Protein AF-M1W5H5-F1 (afdb_monomer)

Mean predicted aligned error: 19.22 Å

Sequence (293 aa):
MDSATTPAACPSSPQRKSSMSASATENPRQPSASHESTPAQSKEDETKIEDKENRDRFEYEIRTFVEETRRSVSLYPEVEGQSFHLYKLARAVVTQKVANEQVDWRRVAEDLGYELKQNQGVANGLKKCFEKNLAVFFEASRILQAKLYERECSPAQSEEDGNESEADDEDHFYQDLEDFQDRSGLPVKRESEDQEVVDELKECFKENLAALFEEVLDDLEKEEAAQEHEEDEFQSNLHSLERQLYPSSPPVGPSGHKRPLDDDDDDDPVYLPEKSTKRRRLDRTAEIPSPPE

Solvent-accessible surface area (backbone atoms only — not comparable to full-atom values): 19737 Å² total; per-residue (Å²): 138,88,85,79,91,86,88,83,85,86,83,90,85,83,92,83,81,90,83,91,82,88,82,89,79,90,83,88,80,84,82,90,76,84,82,79,83,71,92,71,73,74,66,69,64,53,64,56,54,52,56,49,54,53,44,57,49,52,54,50,52,54,48,53,50,26,64,74,71,71,49,93,66,68,61,63,47,71,49,97,90,43,70,47,55,44,62,60,55,53,49,46,52,58,74,65,77,52,59,86,90,69,57,60,41,61,58,41,35,46,77,74,69,48,65,64,91,80,42,79,61,47,34,60,43,50,51,53,50,39,58,73,57,40,47,63,54,54,51,50,52,49,53,52,51,52,55,50,49,55,61,68,69,50,67,72,78,69,87,76,75,85,77,87,73,79,80,83,92,77,99,71,72,72,76,72,62,66,69,61,66,75,73,65,82,64,82,84,70,74,64,62,65,63,48,50,55,51,50,53,51,46,50,56,48,48,67,52,51,50,56,58,51,52,51,60,47,51,56,47,54,53,50,53,58,54,53,58,56,51,54,56,53,53,54,54,50,52,62,55,58,69,65,64,79,60,90,76,73,86,87,78,79,91,82,88,79,88,88,80,93,81,91,83,90,81,93,73,83,85,78,78,86,80,78,86,74,77,78,74,77,75,76,89,76,76,78,77,82,78,82,86,134

Foldseek 3Di:
DDDDDDDDDDDDDDDDDDDDDDDDDDDDDDDDDDDPPDPPPPPVVPVVVVLVVLLVLVVVLLVVVCVVVVHDADQWDDDPNDTDGVVLLVLLQVLVVDDLVPGPLVSSCVSRVDDCVVPVCRSVRSNVSCVRHPPVVVVVLVVLVVVVVVVVPPPPPPPPDDDPPDDDDDPDDPPVVVVVVVPPPDPPPDPPVVVVVVVVVSVVSVVRVVCSVVVSVVVVVVVVVVVVVVVVVVVVVVVVVVVPPDPDDDDDDDDDDDDDDDDDDDDDDDDDDDDDDPPPPDPPPPDDDDDDD

pLDDT: mean 70.16, std 17.95, range [37.0, 98.0]

Organism: Claviceps purpurea (strain 20.1) (NCBI:txid1111077)

Structure (mmCIF, N/CA/C/O backbone):
data_AF-M1W5H5-F1
#
_entry.id   AF-M1W5H5-F1
#
loop_
_atom_site.group_PDB
_atom_site.id
_atom_site.type_symbol
_atom_site.label_atom_id
_atom_site.label_alt_id
_atom_site.label_comp_id
_atom_site.label_asym_id
_atom_site.label_entity_id
_atom_site.label_seq_id
_atom_site.pdbx_PDB_ins_code
_atom_site.Cartn_x
_atom_site.Cartn_y
_atom_site.Cartn_z
_atom_site.occupancy
_atom_site.B_iso_or_equiv
_atom_site.auth_seq_id
_atom_site.auth_comp_id
_atom_site.auth_asym_id
_atom_site.auth_atom_id
_atom_site.pdbx_PDB_model_num
ATOM 1 N N . MET A 1 1 ? -6.449 52.750 -9.698 1.00 50.53 1 MET A N 1
ATOM 2 C CA . MET A 1 1 ? -7.680 52.254 -9.054 1.00 50.53 1 MET A CA 1
ATOM 3 C C . MET A 1 1 ? -7.243 51.368 -7.917 1.00 50.53 1 MET A C 1
ATOM 5 O O . MET A 1 1 ? -6.995 50.184 -8.095 1.00 50.53 1 MET A O 1
ATOM 9 N N . ASP A 1 2 ? -7.016 52.044 -6.803 1.00 52.47 2 ASP A N 1
ATOM 10 C CA . ASP A 1 2 ? -6.593 51.533 -5.512 1.00 52.47 2 ASP A CA 1
ATOM 11 C C . ASP A 1 2 ? -7.716 50.737 -4.853 1.00 52.47 2 ASP A C 1
ATOM 13 O O . ASP A 1 2 ? -8.866 51.170 -4.911 1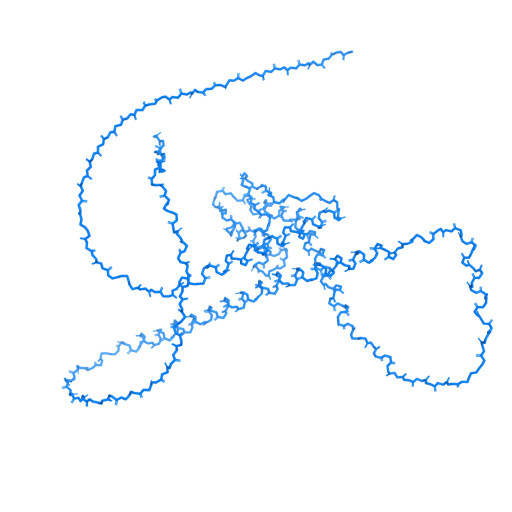.00 52.47 2 ASP A O 1
ATOM 17 N N . SER A 1 3 ? -7.381 49.614 -4.214 1.00 58.22 3 SER A N 1
ATOM 18 C CA . SER A 1 3 ? -8.080 49.005 -3.065 1.00 58.22 3 SER A CA 1
ATOM 19 C C . SER A 1 3 ? -7.403 47.672 -2.728 1.00 58.22 3 SER A C 1
ATOM 21 O O . SER A 1 3 ? -7.115 46.902 -3.632 1.00 58.22 3 SER A O 1
ATOM 23 N N . ALA A 1 4 ? -7.161 47.258 -1.493 1.00 56.12 4 ALA A N 1
ATOM 24 C CA . ALA A 1 4 ? -7.086 47.919 -0.202 1.00 56.12 4 ALA A CA 1
ATOM 25 C C . ALA A 1 4 ? -6.424 46.882 0.725 1.00 56.12 4 ALA A C 1
ATOM 27 O O . ALA A 1 4 ? -6.852 45.733 0.791 1.00 56.12 4 ALA A O 1
ATOM 28 N N . THR A 1 5 ? -5.362 47.291 1.408 1.00 61.84 5 THR A N 1
ATOM 29 C CA . THR A 1 5 ? -4.687 46.562 2.485 1.00 61.84 5 THR A CA 1
ATOM 30 C C . THR A 1 5 ? -5.612 46.423 3.696 1.00 61.84 5 THR A C 1
ATOM 32 O O . THR A 1 5 ? -6.248 47.397 4.093 1.00 61.84 5 THR A O 1
ATOM 35 N N . THR A 1 6 ? -5.651 45.255 4.343 1.00 60.03 6 THR A N 1
ATOM 36 C CA . THR A 1 6 ? -6.274 45.094 5.670 1.00 60.03 6 THR A CA 1
ATOM 37 C C . THR A 1 6 ? -5.361 44.280 6.596 1.00 60.03 6 THR A C 1
ATOM 39 O O . THR A 1 6 ? -5.046 43.138 6.268 1.00 60.03 6 THR A O 1
ATOM 42 N N . PRO A 1 7 ? -4.930 44.840 7.743 1.00 71.50 7 PRO A N 1
ATOM 43 C CA . PRO A 1 7 ? -4.259 44.116 8.821 1.00 71.50 7 PRO A CA 1
ATOM 44 C C . PRO A 1 7 ? -5.136 44.043 10.090 1.00 71.50 7 PRO A C 1
ATOM 46 O O . PRO A 1 7 ? -5.799 45.017 10.434 1.00 71.50 7 PRO A O 1
ATOM 49 N N . ALA A 1 8 ? -5.096 42.929 10.828 1.00 52.34 8 ALA A N 1
ATOM 50 C CA . ALA A 1 8 ? -5.504 42.834 12.245 1.00 52.34 8 ALA A CA 1
ATOM 51 C C . ALA A 1 8 ? -5.017 41.475 12.799 1.00 52.34 8 ALA A C 1
ATOM 53 O O . ALA A 1 8 ? -5.348 40.446 12.225 1.00 52.34 8 ALA A O 1
ATOM 54 N N . ALA A 1 9 ? -4.044 41.390 13.713 1.00 45.66 9 ALA A N 1
ATOM 55 C CA . ALA A 1 9 ? -4.017 41.769 15.138 1.00 45.66 9 ALA A CA 1
ATOM 56 C C . ALA A 1 9 ? -4.495 40.639 16.088 1.00 45.66 9 ALA A C 1
ATOM 58 O O . ALA A 1 9 ? -5.626 40.173 16.011 1.00 45.66 9 ALA A O 1
ATOM 59 N N . CYS A 1 10 ? -3.575 40.231 16.977 1.00 49.91 10 CYS A N 1
ATOM 60 C CA . CYS A 1 10 ? -3.648 39.198 18.027 1.00 49.91 10 CYS A CA 1
ATOM 61 C C . CYS A 1 10 ? -4.638 39.526 19.172 1.00 49.91 10 CYS A C 1
ATOM 63 O O . CYS A 1 10 ? -5.061 40.677 19.288 1.00 49.91 10 CYS A O 1
ATOM 65 N N . PRO A 1 11 ? -4.941 38.573 20.087 1.00 60.41 11 PRO A N 1
ATOM 66 C CA . PRO A 1 11 ? -4.209 38.505 21.378 1.00 60.41 11 PRO A CA 1
ATOM 67 C C . PRO A 1 11 ? -4.040 37.059 21.928 1.00 60.41 11 PRO A C 1
ATOM 69 O O . PRO A 1 11 ? -4.890 36.204 21.735 1.00 60.41 11 PRO A O 1
ATOM 72 N N . SER A 1 12 ? -2.893 36.653 22.486 1.00 57.66 12 SER A N 1
ATOM 73 C CA . SER A 1 12 ? -2.384 36.897 23.854 1.00 57.66 12 SER A CA 1
ATOM 74 C C . SER A 1 12 ? -3.325 36.451 24.990 1.00 57.66 12 SER A C 1
ATOM 76 O O . SER A 1 12 ? -4.375 37.058 25.201 1.00 57.66 12 SER A O 1
ATOM 78 N N . SER A 1 13 ? -2.935 35.412 25.746 1.00 55.50 13 SER A N 1
ATOM 79 C CA . SER A 1 13 ? -3.560 34.993 27.018 1.00 55.50 13 SER A CA 1
ATOM 80 C C . SER A 1 13 ? -2.667 34.015 27.821 1.00 55.50 13 SER A C 1
ATOM 82 O O . SER A 1 13 ? -1.708 33.486 27.263 1.00 55.50 13 SER A O 1
ATOM 84 N N . PRO A 1 14 ? -2.882 33.860 29.148 1.00 53.28 14 PRO A N 1
ATOM 85 C CA . PRO A 1 14 ? -1.901 34.290 30.151 1.00 53.28 14 PRO A CA 1
ATOM 86 C C . PRO A 1 14 ? -1.129 33.178 30.883 1.00 53.28 14 PRO A C 1
ATOM 88 O O . PRO A 1 14 ? -1.593 32.058 31.069 1.00 53.28 14 PRO A O 1
ATOM 91 N N . GLN A 1 15 ? 0.022 33.582 31.430 1.00 49.84 15 GLN A N 1
ATOM 92 C CA . GLN A 1 15 ? 0.762 32.885 32.481 1.00 49.84 15 GLN A CA 1
ATOM 93 C C . GLN A 1 15 ? -0.079 32.743 33.761 1.00 49.84 15 GLN A C 1
ATOM 95 O O . GLN A 1 15 ? -0.613 33.734 34.271 1.00 49.84 15 GLN A O 1
ATOM 100 N N . ARG A 1 16 ? -0.093 31.546 34.361 1.00 53.72 16 ARG A N 1
ATOM 101 C CA . ARG A 1 16 ? -0.471 31.359 35.768 1.00 53.72 16 ARG A CA 1
ATOM 102 C C . ARG A 1 16 ? 0.620 30.642 36.557 1.00 53.72 16 ARG A C 1
ATOM 104 O O . ARG A 1 16 ? 1.255 29.703 36.096 1.00 53.72 16 ARG A O 1
ATOM 111 N N . LYS A 1 17 ? 0.831 31.202 37.746 1.00 49.56 17 LYS A N 1
ATOM 112 C CA . LYS A 1 17 ? 1.846 30.921 38.757 1.00 49.56 17 LYS A CA 1
ATOM 113 C C . LYS A 1 17 ? 1.355 29.853 39.747 1.00 49.56 17 LYS A C 1
ATOM 115 O O . LYS A 1 17 ? 0.199 29.903 40.142 1.00 49.56 17 LYS A O 1
ATOM 120 N N . SER A 1 18 ? 2.302 29.023 40.192 1.00 50.00 18 SER A N 1
ATOM 121 C CA . SER A 1 18 ? 2.559 28.565 41.574 1.00 50.00 18 SER A CA 1
ATOM 122 C C . SER A 1 18 ? 1.445 27.928 42.425 1.00 50.00 18 SER A C 1
ATOM 124 O O . SER A 1 18 ? 0.530 28.620 42.852 1.00 50.00 18 SER A O 1
ATOM 126 N N . SER A 1 19 ? 1.700 26.710 42.928 1.00 50.78 19 SER A N 1
ATOM 127 C CA . SER A 1 19 ? 1.522 26.379 44.358 1.00 50.78 19 SER A CA 1
ATOM 128 C C . SER A 1 19 ? 2.278 25.105 44.753 1.00 50.78 19 SER A C 1
ATOM 130 O O . SER A 1 19 ? 2.143 24.072 44.109 1.00 50.78 19 SER A O 1
ATOM 132 N N . MET A 1 20 ? 3.055 25.190 45.833 1.00 51.25 20 MET A N 1
ATOM 133 C CA . MET A 1 20 ? 3.663 24.057 46.535 1.00 51.25 20 MET A CA 1
ATOM 134 C C . MET A 1 20 ? 2.622 23.362 47.420 1.00 51.25 20 MET A C 1
ATOM 136 O O . MET A 1 20 ? 1.817 24.055 48.041 1.00 51.25 20 MET A O 1
ATOM 140 N N . SER A 1 21 ? 2.713 22.041 47.592 1.00 47.47 21 SER A N 1
ATOM 141 C CA . SER A 1 21 ? 2.352 21.367 48.850 1.00 47.47 21 SER A CA 1
ATOM 142 C C . SER A 1 21 ? 2.935 19.959 48.918 1.00 47.47 21 SER A C 1
ATOM 144 O O . SER A 1 21 ? 2.708 19.120 48.055 1.00 47.47 21 SER A O 1
ATOM 146 N N . ALA A 1 22 ? 3.718 19.742 49.970 1.00 46.56 22 ALA A N 1
ATOM 147 C CA . ALA A 1 22 ? 4.226 18.453 50.399 1.00 46.56 22 ALA A CA 1
ATOM 148 C C . ALA A 1 22 ? 3.128 17.668 51.123 1.00 46.56 22 ALA A C 1
ATOM 150 O O . ALA A 1 22 ? 2.330 18.265 51.843 1.00 46.56 22 ALA A O 1
ATOM 151 N N . SER A 1 23 ? 3.146 16.340 51.023 1.00 38.09 23 SER A N 1
ATOM 152 C CA . SER A 1 23 ? 2.639 15.439 52.066 1.00 38.09 23 SER A CA 1
ATOM 153 C C . SER A 1 23 ? 3.253 14.056 51.885 1.00 38.09 23 SER A C 1
ATOM 155 O O . SER A 1 23 ? 3.062 13.394 50.871 1.00 38.09 23 SER A O 1
ATOM 157 N N . ALA A 1 24 ? 4.025 13.659 52.889 1.00 45.56 24 ALA A N 1
ATOM 158 C CA . ALA A 1 24 ? 4.534 12.317 53.080 1.00 45.56 24 ALA A CA 1
ATOM 159 C C . ALA A 1 24 ? 3.385 11.362 53.430 1.00 45.56 24 ALA A C 1
ATOM 161 O O . ALA A 1 24 ? 2.539 11.696 54.260 1.00 45.56 24 ALA A O 1
ATOM 162 N N . THR A 1 25 ? 3.388 10.149 52.879 1.00 41.44 25 THR A N 1
ATOM 163 C CA . THR A 1 25 ? 2.768 8.999 53.549 1.00 41.44 25 THR A CA 1
ATOM 164 C C . THR A 1 25 ? 3.529 7.727 53.191 1.00 41.44 25 THR A C 1
ATOM 166 O O . THR A 1 25 ? 3.439 7.171 52.102 1.00 41.44 25 THR A O 1
ATOM 169 N N . GLU A 1 26 ? 4.348 7.342 54.155 1.00 42.34 26 GLU A N 1
ATOM 170 C CA . GLU A 1 26 ? 4.912 6.029 54.415 1.00 42.34 26 GLU A CA 1
ATOM 171 C C . GLU A 1 26 ? 3.820 4.944 54.419 1.00 42.34 26 GLU A C 1
ATOM 173 O O . GLU A 1 26 ? 2.843 5.076 55.152 1.00 42.34 26 GLU A O 1
ATOM 178 N N . ASN A 1 27 ? 3.985 3.857 53.651 1.00 42.12 27 ASN A N 1
ATOM 179 C CA . ASN A 1 27 ? 3.673 2.523 54.175 1.00 42.12 27 ASN A CA 1
ATOM 180 C C . ASN A 1 27 ? 4.318 1.379 53.358 1.00 42.12 27 ASN A C 1
ATOM 182 O O . ASN A 1 27 ? 4.430 1.487 52.134 1.00 42.12 27 ASN A O 1
ATOM 186 N N . PRO A 1 28 ? 4.739 0.282 54.021 1.00 60.00 28 PRO A N 1
ATOM 187 C CA . PRO A 1 28 ? 5.510 -0.809 53.450 1.00 60.00 28 PRO A CA 1
ATOM 188 C C . PRO A 1 28 ? 4.649 -2.052 53.148 1.00 60.00 28 PRO A C 1
ATOM 190 O O . PRO A 1 28 ? 3.465 -2.108 53.467 1.00 60.00 28 PRO A O 1
ATOM 193 N N . ARG A 1 29 ? 5.354 -3.086 52.666 1.00 37.00 29 ARG A N 1
ATOM 194 C CA . ARG A 1 29 ? 5.026 -4.525 52.578 1.00 37.00 29 ARG A CA 1
ATOM 195 C C . ARG A 1 29 ? 4.498 -5.064 51.247 1.00 37.00 29 ARG A C 1
ATOM 197 O O . ARG A 1 29 ? 3.307 -5.098 50.969 1.00 37.00 29 ARG A O 1
ATOM 204 N N . GLN A 1 30 ? 5.461 -5.650 50.529 1.00 48.56 30 GLN A N 1
ATOM 205 C CA . GLN A 1 30 ? 5.322 -6.893 49.764 1.00 48.56 30 GLN A CA 1
ATOM 206 C C . GLN A 1 30 ? 4.587 -7.989 50.561 1.00 48.56 30 GLN A C 1
ATOM 208 O O . GLN A 1 30 ? 4.691 -8.046 51.792 1.00 48.56 30 GLN A O 1
ATOM 213 N N . PRO A 1 31 ? 3.979 -8.943 49.843 1.00 53.81 31 PRO A N 1
ATOM 214 C CA . PRO A 1 31 ? 4.635 -10.244 49.744 1.00 53.81 31 PRO A CA 1
ATOM 215 C C . PRO A 1 31 ? 4.797 -10.741 48.305 1.00 53.81 31 PRO A C 1
ATOM 217 O O . PRO A 1 31 ? 3.961 -10.530 47.433 1.00 53.81 31 PRO A O 1
ATOM 220 N N . SER A 1 32 ? 5.918 -11.428 48.124 1.00 53.31 32 SER A N 1
ATOM 221 C CA . SER A 1 32 ? 6.308 -12.254 46.994 1.00 53.31 32 SER A CA 1
ATOM 222 C C . SER A 1 32 ? 5.233 -13.25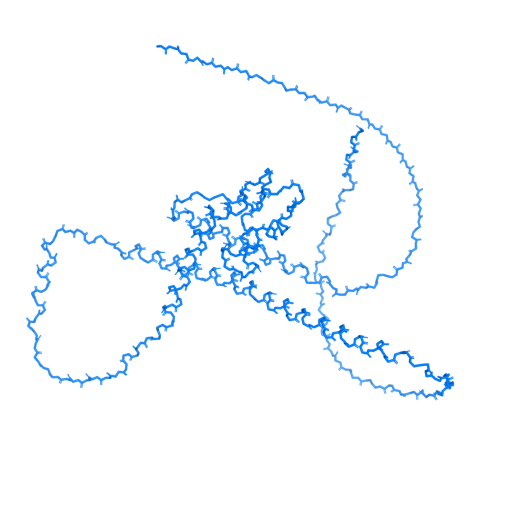9 46.576 1.00 53.31 32 SER A C 1
ATOM 224 O O . SER A 1 32 ? 4.695 -13.973 47.419 1.00 53.31 32 SER A O 1
ATOM 226 N N . ALA A 1 33 ? 5.033 -13.398 45.268 1.00 41.72 33 ALA A N 1
ATOM 227 C CA . ALA A 1 33 ? 4.583 -14.635 44.646 1.00 41.72 33 ALA A CA 1
ATOM 228 C C . ALA A 1 33 ? 5.256 -14.748 43.272 1.00 41.72 33 ALA A C 1
ATOM 230 O O . ALA A 1 33 ? 5.401 -13.758 42.559 1.00 41.72 33 ALA A O 1
ATOM 231 N N . SER A 1 34 ? 5.761 -15.946 43.002 1.00 47.97 34 SER A N 1
ATOM 232 C CA . SER A 1 34 ? 6.651 -16.338 41.917 1.00 47.97 34 SER A CA 1
ATOM 233 C C . SER A 1 34 ? 6.231 -15.827 40.541 1.00 47.97 34 SER A C 1
ATOM 235 O O . SER A 1 34 ? 5.121 -16.084 40.088 1.00 47.97 34 SER A O 1
ATOM 237 N N . HIS A 1 35 ? 7.160 -15.162 39.855 1.00 45.09 35 HIS A N 1
ATOM 238 C CA . HIS A 1 35 ? 7.082 -14.971 38.414 1.00 45.09 35 HIS A CA 1
ATOM 239 C C . HIS A 1 35 ? 7.566 -16.259 37.756 1.00 45.09 35 HIS A C 1
ATOM 241 O O . HIS A 1 35 ? 8.761 -16.546 37.716 1.00 45.09 35 HIS A O 1
ATOM 247 N N . GLU A 1 36 ? 6.605 -17.053 37.311 1.00 45.22 36 GLU A N 1
ATOM 248 C CA . GLU A 1 36 ? 6.803 -18.100 36.324 1.00 45.22 36 GLU A CA 1
ATOM 249 C C . GLU A 1 36 ? 7.204 -17.405 35.018 1.00 45.22 36 GLU A C 1
ATOM 251 O O . GLU A 1 36 ? 6.412 -16.695 34.401 1.00 45.22 36 GLU A O 1
ATOM 256 N N . SER A 1 37 ? 8.490 -17.484 34.678 1.00 48.56 37 SER A N 1
ATOM 257 C CA . SER A 1 37 ? 9.049 -16.894 33.465 1.00 48.56 37 SER A CA 1
ATOM 258 C C . SER A 1 37 ? 8.564 -17.685 32.255 1.00 48.56 37 SER A C 1
ATOM 260 O O . SER A 1 37 ? 9.185 -18.668 31.860 1.00 48.56 37 SER A O 1
ATOM 262 N N . THR A 1 38 ? 7.437 -17.274 31.681 1.00 51.88 38 THR A N 1
ATOM 263 C CA . THR A 1 38 ? 6.933 -17.805 30.413 1.00 51.88 38 THR A CA 1
ATOM 264 C C . THR A 1 38 ? 7.814 -17.297 29.256 1.00 51.88 38 THR A C 1
ATOM 266 O O . THR A 1 38 ? 7.957 -16.081 29.099 1.00 51.88 38 THR A O 1
ATOM 269 N N . PRO A 1 39 ? 8.405 -18.172 28.422 1.00 54.44 39 PRO A N 1
ATOM 270 C CA . PRO A 1 39 ? 9.292 -17.792 27.318 1.00 54.44 39 PRO A CA 1
ATOM 271 C C . PRO A 1 39 ? 8.507 -17.390 26.052 1.00 54.44 39 PRO A C 1
ATOM 273 O O . PRO A 1 39 ? 8.751 -17.910 24.971 1.00 54.44 39 PRO A O 1
ATOM 276 N N . ALA A 1 40 ? 7.541 -16.474 26.178 1.00 55.12 40 ALA A N 1
ATOM 277 C CA . ALA A 1 40 ? 6.672 -16.045 25.070 1.00 55.12 40 ALA A CA 1
ATOM 278 C C . ALA A 1 40 ? 7.000 -14.643 24.508 1.00 55.12 40 ALA A C 1
ATOM 280 O O . ALA A 1 40 ? 6.362 -14.199 23.561 1.00 55.12 40 ALA A O 1
ATOM 281 N N . GLN A 1 41 ? 7.989 -13.928 25.060 1.00 55.88 41 GLN A N 1
ATOM 282 C CA . GLN A 1 41 ? 8.253 -12.524 24.698 1.00 55.88 41 GLN A CA 1
ATOM 283 C C . GLN A 1 41 ? 9.160 -12.312 23.473 1.00 55.88 41 GLN A C 1
ATOM 285 O O . GLN A 1 41 ? 9.396 -11.167 23.106 1.00 55.88 41 GLN A O 1
ATOM 290 N N . SER A 1 42 ? 9.687 -13.359 22.829 1.00 63.19 42 SER A N 1
ATOM 291 C CA . SER A 1 42 ? 10.660 -13.178 21.738 1.00 63.19 42 SER A CA 1
ATOM 292 C C . SER A 1 42 ? 10.048 -12.952 20.351 1.00 63.19 42 SER A C 1
ATOM 294 O O . SER A 1 42 ? 10.767 -12.503 19.470 1.00 63.19 42 SER A O 1
ATOM 296 N N . LYS A 1 43 ? 8.752 -13.226 20.136 1.00 61.72 43 LYS A N 1
ATOM 297 C CA . LYS A 1 43 ? 8.113 -13.078 18.809 1.00 61.72 43 LYS A CA 1
ATOM 298 C C . LYS A 1 43 ? 7.596 -11.663 18.509 1.00 61.72 43 LYS A C 1
ATOM 300 O O . LYS A 1 43 ? 7.458 -11.297 17.349 1.00 61.72 43 LYS A O 1
ATOM 305 N N . GLU A 1 44 ? 7.326 -10.848 19.530 1.00 64.06 44 GLU A N 1
ATOM 306 C CA . GLU A 1 44 ? 6.760 -9.501 19.333 1.00 64.06 44 GLU A CA 1
ATOM 307 C C . GLU A 1 44 ? 7.785 -8.477 18.812 1.00 64.06 44 GLU A C 1
ATOM 309 O O . GLU A 1 44 ? 7.403 -7.514 18.150 1.00 64.06 44 GLU A O 1
ATOM 314 N N . ASP A 1 45 ? 9.079 -8.661 19.094 1.00 70.75 45 ASP A N 1
ATOM 315 C CA . ASP A 1 45 ? 10.114 -7.701 18.683 1.00 70.75 45 ASP A CA 1
ATOM 316 C C . ASP A 1 45 ? 10.562 -7.882 17.219 1.00 70.75 45 ASP A C 1
ATOM 318 O O . ASP A 1 45 ? 11.002 -6.910 16.607 1.00 70.75 45 ASP A O 1
ATOM 322 N N . GLU A 1 46 ? 10.417 -9.078 16.639 1.00 73.81 46 GLU A N 1
ATOM 323 C CA . GLU A 1 46 ? 10.848 -9.387 15.263 1.00 73.81 46 GLU A CA 1
ATOM 324 C C . GLU A 1 46 ? 9.926 -8.731 14.221 1.00 73.81 46 GLU A C 1
ATOM 326 O O . GLU A 1 46 ? 10.376 -7.890 13.443 1.00 73.81 46 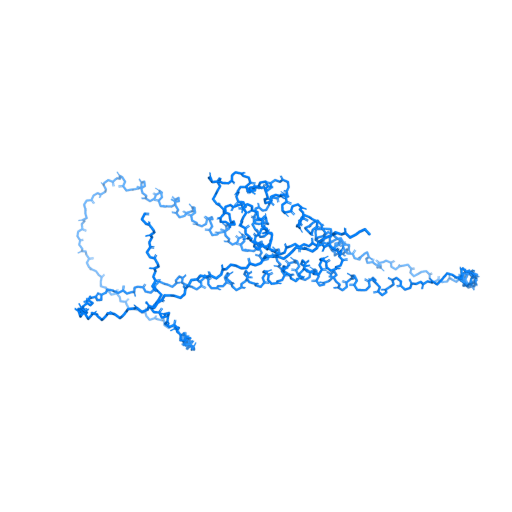GLU A O 1
ATOM 331 N N . THR A 1 47 ? 8.611 -8.960 14.332 1.00 75.75 47 THR A N 1
ATOM 332 C CA . THR A 1 47 ? 7.577 -8.379 13.440 1.00 75.75 47 THR A CA 1
ATOM 333 C C . THR A 1 47 ? 7.600 -6.846 13.377 1.00 75.75 47 THR A C 1
ATOM 335 O O . THR A 1 47 ? 7.156 -6.218 12.415 1.00 75.75 47 THR A O 1
ATOM 338 N N . LYS A 1 48 ? 8.122 -6.196 14.422 1.00 80.38 48 LYS A N 1
ATOM 339 C CA . LYS A 1 48 ? 8.197 -4.736 14.511 1.00 80.38 48 LYS A CA 1
ATOM 340 C C . LYS A 1 48 ? 9.386 -4.147 13.752 1.00 80.38 48 LYS A C 1
ATOM 342 O O . LYS A 1 48 ? 9.323 -2.982 13.348 1.00 80.38 48 LYS A O 1
ATOM 347 N N . ILE A 1 49 ? 10.481 -4.895 13.633 1.00 81.75 49 ILE A N 1
ATOM 348 C CA . ILE A 1 49 ? 11.661 -4.469 12.868 1.00 81.75 49 ILE A CA 1
ATOM 349 C C . ILE A 1 49 ? 11.319 -4.513 11.381 1.00 81.75 49 ILE A C 1
ATOM 351 O O . ILE A 1 49 ? 11.512 -3.525 10.675 1.00 81.75 49 ILE A O 1
ATOM 355 N N . GLU A 1 50 ? 10.700 -5.606 10.969 1.00 84.44 50 GLU A N 1
ATOM 356 C CA . GLU A 1 50 ? 10.288 -5.894 9.603 1.00 84.44 50 GLU A CA 1
ATOM 357 C C . GLU A 1 50 ? 9.240 -4.898 9.063 1.00 84.44 50 GLU A C 1
ATOM 359 O O . GLU A 1 50 ? 9.470 -4.241 8.046 1.00 84.44 50 GLU A O 1
ATOM 364 N N . ASP A 1 51 ? 8.168 -4.603 9.820 1.00 87.81 51 ASP A N 1
ATOM 365 C CA . ASP A 1 51 ? 7.171 -3.585 9.416 1.00 87.81 51 ASP A CA 1
ATOM 366 C C . ASP A 1 51 ? 7.795 -2.195 9.193 1.00 87.81 51 ASP A C 1
ATOM 368 O O . ASP A 1 51 ? 7.316 -1.404 8.373 1.00 87.81 51 ASP A O 1
ATOM 372 N N . LYS A 1 52 ? 8.878 -1.876 9.914 1.00 92.06 52 LYS A N 1
ATOM 373 C CA . LYS A 1 52 ? 9.586 -0.605 9.748 1.00 92.06 52 LYS A CA 1
ATOM 374 C C . LYS A 1 52 ? 10.387 -0.578 8.446 1.00 92.06 52 LYS A C 1
ATOM 376 O O . LYS A 1 52 ? 10.341 0.439 7.757 1.00 92.06 52 LYS A O 1
ATOM 381 N N . GLU A 1 53 ? 11.115 -1.644 8.133 1.00 91.38 53 GLU A N 1
ATOM 382 C CA . GLU A 1 53 ? 11.912 -1.740 6.904 1.00 91.38 53 GLU A CA 1
ATOM 383 C C . GLU A 1 53 ? 11.008 -1.692 5.669 1.00 91.38 53 GLU A C 1
ATOM 385 O O . GLU A 1 53 ? 11.245 -0.890 4.762 1.00 91.38 53 GLU A O 1
ATOM 390 N N . ASN A 1 54 ? 9.888 -2.412 5.704 1.00 90.06 54 ASN A N 1
ATOM 391 C CA . ASN A 1 54 ? 8.880 -2.376 4.647 1.00 90.06 54 ASN A CA 1
ATOM 392 C C . ASN A 1 54 ? 8.224 -1.014 4.474 1.00 90.06 54 ASN A C 1
ATOM 394 O O . ASN A 1 54 ? 8.018 -0.559 3.345 1.00 90.06 54 ASN A O 1
ATOM 398 N N . ARG A 1 55 ? 7.943 -0.314 5.578 1.00 94.81 55 ARG A N 1
ATOM 399 C CA . ARG A 1 55 ? 7.456 1.064 5.500 1.00 94.81 55 ARG A CA 1
ATOM 400 C C . ARG A 1 55 ? 8.479 1.974 4.827 1.00 94.81 55 ARG A C 1
ATOM 402 O O . ARG A 1 55 ? 8.116 2.723 3.921 1.00 94.81 55 ARG A O 1
ATOM 409 N N . ASP A 1 56 ? 9.728 1.939 5.287 1.00 93.81 56 ASP A N 1
ATOM 410 C CA . ASP A 1 56 ? 10.784 2.826 4.793 1.00 93.81 56 ASP A CA 1
ATOM 411 C C . ASP A 1 56 ? 11.049 2.559 3.291 1.00 93.81 56 ASP A C 1
ATOM 413 O O . ASP A 1 56 ? 11.231 3.498 2.508 1.00 93.81 56 ASP A O 1
ATOM 417 N N . ARG A 1 57 ? 10.958 1.295 2.862 1.00 90.50 57 ARG A N 1
ATOM 418 C CA . ARG A 1 57 ? 11.046 0.883 1.455 1.00 90.50 57 ARG A CA 1
ATOM 419 C C . ARG A 1 57 ? 9.861 1.357 0.615 1.00 90.50 57 ARG A C 1
ATOM 421 O O . ARG A 1 57 ? 10.065 1.972 -0.429 1.00 90.50 57 ARG A O 1
ATOM 428 N N . PHE A 1 58 ? 8.632 1.157 1.087 1.00 94.38 58 PHE A N 1
ATOM 429 C CA . PHE A 1 58 ? 7.433 1.665 0.416 1.00 94.38 58 PHE A CA 1
ATOM 430 C C . PHE A 1 58 ? 7.488 3.190 0.231 1.00 94.38 58 PHE A C 1
ATOM 432 O O . PHE A 1 58 ? 7.118 3.717 -0.819 1.00 94.38 58 PHE A O 1
ATOM 439 N N . GLU A 1 59 ? 7.964 3.920 1.245 1.00 95.25 59 GLU A N 1
ATOM 440 C CA . GLU A 1 59 ? 8.143 5.372 1.163 1.00 95.25 59 GLU A CA 1
ATOM 441 C C . GLU A 1 59 ? 9.169 5.788 0.105 1.00 95.25 59 GLU A C 1
ATOM 443 O O . GLU A 1 59 ? 8.980 6.814 -0.559 1.00 95.25 59 GLU A O 1
ATOM 448 N N . TYR A 1 60 ? 10.247 5.018 -0.045 1.00 93.88 60 TYR A N 1
ATOM 449 C CA . TYR A 1 60 ? 11.232 5.233 -1.098 1.00 93.88 60 TYR A CA 1
ATOM 450 C C . TYR A 1 60 ? 10.602 5.028 -2.481 1.00 93.88 60 TYR A C 1
ATOM 452 O O . TYR A 1 60 ? 10.636 5.942 -3.304 1.00 93.88 60 TYR A O 1
ATOM 460 N N . GLU A 1 61 ? 9.935 3.896 -2.707 1.00 90.19 61 GLU A N 1
ATOM 461 C CA . GLU A 1 61 ? 9.311 3.572 -3.996 1.00 90.19 61 GLU A CA 1
ATOM 462 C C . GLU A 1 61 ? 8.259 4.596 -4.421 1.00 90.19 61 GLU A C 1
ATOM 464 O O . GLU A 1 61 ? 8.263 5.075 -5.559 1.00 90.19 61 GLU A O 1
ATOM 469 N N . ILE A 1 62 ? 7.359 4.977 -3.510 1.00 93.75 62 ILE A N 1
ATOM 470 C CA . ILE A 1 62 ? 6.298 5.926 -3.849 1.00 93.75 62 ILE A CA 1
ATOM 471 C C . ILE A 1 62 ? 6.856 7.325 -4.121 1.00 93.75 62 ILE A C 1
ATOM 473 O O . ILE A 1 62 ? 6.298 8.056 -4.942 1.00 93.75 62 ILE A O 1
ATOM 477 N N . ARG A 1 63 ? 7.965 7.704 -3.471 1.00 93.81 63 ARG A N 1
ATOM 478 C CA . ARG A 1 63 ? 8.664 8.965 -3.742 1.00 93.81 63 ARG A CA 1
ATOM 479 C C . ARG A 1 63 ? 9.307 8.940 -5.122 1.00 93.81 63 ARG A C 1
ATOM 481 O O . ARG A 1 63 ? 9.094 9.877 -5.887 1.00 93.81 63 ARG A O 1
ATOM 488 N N . THR A 1 64 ? 10.000 7.859 -5.459 1.00 90.50 64 THR A N 1
ATOM 489 C CA . THR A 1 64 ? 10.587 7.648 -6.786 1.00 90.50 64 THR A CA 1
ATOM 490 C C . THR A 1 64 ? 9.515 7.704 -7.878 1.00 90.50 64 THR A C 1
ATOM 492 O O . THR A 1 64 ? 9.638 8.462 -8.839 1.00 90.50 64 THR A O 1
ATOM 495 N N . PHE A 1 65 ? 8.391 7.009 -7.683 1.00 90.38 65 PHE A N 1
ATOM 496 C CA . PHE A 1 65 ? 7.252 7.051 -8.604 1.00 90.38 65 PHE A CA 1
ATOM 497 C C . PHE A 1 65 ? 6.672 8.466 -8.769 1.00 90.38 65 PHE A C 1
ATOM 499 O O . PHE A 1 65 ? 6.318 8.886 -9.875 1.00 90.38 65 PHE A O 1
ATOM 506 N N . VAL A 1 66 ? 6.554 9.220 -7.674 1.00 93.44 66 VAL A N 1
ATOM 507 C CA . VAL A 1 66 ? 6.099 10.620 -7.678 1.00 93.44 66 VAL A CA 1
ATOM 508 C C . VAL A 1 66 ? 7.037 11.514 -8.486 1.00 93.44 66 VAL A C 1
ATOM 510 O O . VAL A 1 66 ? 6.561 12.330 -9.281 1.00 93.44 66 VAL A O 1
ATOM 513 N N . GLU A 1 67 ? 8.347 11.353 -8.304 1.00 92.19 67 GLU A N 1
ATOM 514 C CA . GLU A 1 67 ? 9.374 12.110 -9.021 1.00 92.19 67 GLU A CA 1
ATOM 515 C C . GLU A 1 67 ? 9.328 11.823 -10.527 1.00 92.19 67 GLU A C 1
ATOM 517 O O . GLU A 1 67 ? 9.293 12.759 -11.333 1.00 92.19 67 GLU A O 1
ATOM 522 N N . GLU A 1 68 ? 9.225 10.550 -10.907 1.00 87.56 68 GLU A N 1
ATOM 523 C CA . GLU A 1 68 ? 9.224 10.12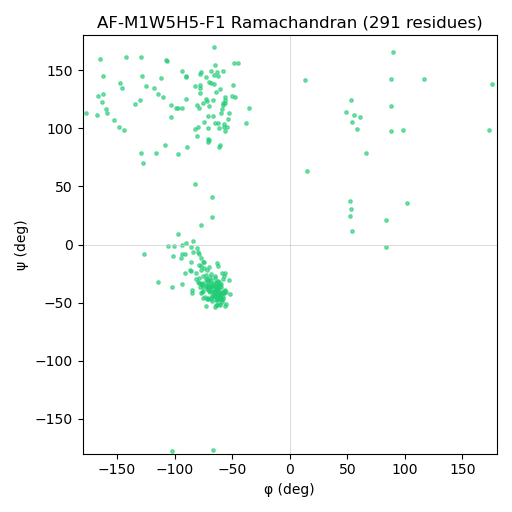3 -12.306 1.00 87.56 68 GLU A CA 1
ATOM 524 C C . GLU A 1 68 ? 7.925 10.499 -13.032 1.00 87.56 68 GLU A C 1
ATOM 526 O O . GLU A 1 68 ? 7.937 11.103 -14.109 1.00 87.56 68 GLU A O 1
ATOM 531 N N . THR A 1 69 ? 6.773 10.226 -12.417 1.00 87.69 69 THR A N 1
ATOM 532 C CA . THR A 1 69 ? 5.467 10.528 -13.026 1.00 87.69 69 THR A CA 1
ATOM 533 C C . THR A 1 69 ? 5.060 11.995 -12.896 1.00 87.69 69 THR A C 1
ATOM 535 O O . THR A 1 69 ? 4.041 12.405 -13.465 1.00 87.69 69 THR A O 1
ATOM 538 N N . ARG A 1 70 ? 5.834 12.795 -12.147 1.00 92.19 70 ARG A N 1
ATOM 539 C CA . ARG A 1 70 ? 5.551 14.199 -11.803 1.00 92.19 70 ARG A CA 1
ATOM 540 C C . ARG A 1 70 ? 4.170 14.403 -11.175 1.00 92.19 70 ARG A C 1
ATOM 542 O O . ARG A 1 70 ? 3.539 15.449 -11.355 1.00 92.19 70 ARG A O 1
ATOM 549 N N . ARG A 1 71 ? 3.670 13.396 -10.458 1.00 90.38 71 ARG A N 1
ATOM 550 C CA . ARG A 1 71 ? 2.382 13.450 -9.756 1.00 90.38 71 ARG A CA 1
ATOM 551 C C . ARG A 1 71 ? 2.589 13.882 -8.319 1.00 90.38 71 ARG A C 1
ATOM 553 O O . ARG A 1 71 ? 3.588 13.553 -7.708 1.00 90.38 71 ARG A O 1
ATOM 560 N N . SER A 1 72 ? 1.614 14.571 -7.743 1.00 90.81 72 SER A N 1
ATOM 561 C CA . SER A 1 72 ? 1.616 14.853 -6.310 1.00 90.81 72 SER A CA 1
ATOM 562 C C . SER A 1 72 ? 0.828 13.781 -5.562 1.00 90.81 72 SER A C 1
ATOM 564 O O . SER A 1 72 ? -0.377 13.626 -5.760 1.00 90.81 72 SER A O 1
ATOM 566 N N . VAL A 1 73 ? 1.511 13.053 -4.680 1.00 94.00 73 VAL A N 1
ATOM 567 C CA . VAL A 1 73 ? 0.905 12.095 -3.748 1.00 94.00 73 VAL A CA 1
ATOM 568 C C . VAL A 1 73 ? 1.180 12.570 -2.324 1.00 94.00 73 VAL A C 1
ATOM 570 O O . VAL A 1 73 ? 2.296 12.981 -2.008 1.00 94.00 73 VAL A O 1
ATOM 573 N N . SER A 1 74 ? 0.159 12.551 -1.464 1.00 94.69 74 SER A N 1
ATOM 574 C CA . SER A 1 74 ? 0.340 12.859 -0.040 1.00 94.69 74 SER A CA 1
ATOM 575 C C . SER A 1 74 ? 0.659 11.582 0.730 1.00 94.69 74 SER A C 1
ATOM 577 O O . SER A 1 74 ? -0.134 10.646 0.697 1.00 94.69 74 SER A O 1
ATOM 579 N N . LEU A 1 75 ? 1.773 11.561 1.469 1.00 95.56 75 LEU A N 1
ATOM 580 C CA . LEU A 1 75 ? 2.127 10.445 2.362 1.00 95.56 75 LEU A CA 1
ATOM 581 C C . LEU A 1 75 ? 1.248 10.386 3.619 1.00 95.56 75 LEU A C 1
ATOM 583 O O . LEU A 1 75 ? 1.114 9.329 4.233 1.00 95.56 75 LEU A O 1
ATOM 587 N N . TYR A 1 76 ? 0.639 11.517 3.978 1.00 97.25 76 TYR A N 1
ATOM 588 C CA . TYR A 1 76 ? -0.235 11.664 5.138 1.00 97.25 76 TYR A CA 1
ATOM 589 C C . TYR A 1 76 ? -1.568 12.273 4.696 1.00 97.25 76 TYR A C 1
ATOM 591 O O . TYR A 1 76 ? -1.821 13.458 4.932 1.00 97.25 76 TYR A O 1
ATOM 599 N N . PRO A 1 77 ? -2.404 11.526 3.956 1.00 97.38 77 PRO A N 1
ATOM 600 C CA . PRO A 1 77 ? -3.741 11.991 3.634 1.00 97.38 77 PRO A CA 1
ATOM 601 C C . PRO A 1 77 ? -4.598 12.112 4.899 1.00 97.38 77 PRO A C 1
ATOM 603 O O . PRO A 1 77 ? -4.389 11.415 5.891 1.00 97.38 77 PRO A O 1
ATOM 606 N N . GLU A 1 78 ? -5.598 12.983 4.828 1.00 97.75 78 GLU A N 1
ATOM 607 C CA . GLU A 1 78 ? -6.581 13.194 5.885 1.00 97.75 78 GLU A CA 1
ATOM 608 C C . GLU A 1 78 ? -7.960 12.759 5.384 1.00 97.75 78 GLU A C 1
ATOM 610 O O . GLU A 1 78 ? -8.386 13.147 4.290 1.00 97.75 78 GLU A O 1
ATOM 615 N N . VAL A 1 79 ? -8.650 11.934 6.170 1.00 97.50 79 VAL A N 1
ATOM 616 C CA . VAL A 1 79 ? -10.021 11.486 5.902 1.00 97.50 79 VAL A CA 1
ATOM 617 C C . VAL A 1 79 ? -10.831 11.701 7.174 1.00 97.50 79 VAL A C 1
ATOM 619 O O . VAL A 1 79 ? -10.449 11.229 8.238 1.00 97.50 79 VAL A O 1
ATOM 622 N N . GLU A 1 80 ? -11.940 12.441 7.070 1.00 95.25 80 GLU A N 1
ATOM 623 C CA . GLU A 1 80 ? -12.833 12.753 8.203 1.00 95.25 80 GLU A CA 1
ATOM 624 C C . GLU A 1 80 ? -12.103 13.350 9.429 1.00 95.25 80 GLU A C 1
ATOM 626 O O . GLU A 1 80 ? -12.426 13.047 10.574 1.00 95.25 80 GLU A O 1
ATOM 631 N N . GLY A 1 81 ? -11.096 14.203 9.203 1.00 95.00 81 GLY A N 1
ATOM 632 C CA . GLY A 1 81 ? -10.357 14.881 10.278 1.00 95.00 81 GLY A CA 1
ATOM 633 C C . GLY A 1 81 ? -9.217 14.069 10.900 1.00 95.00 81 GLY A C 1
ATOM 634 O O . GLY A 1 81 ? -8.520 14.574 11.780 1.00 95.00 81 GLY A O 1
ATOM 635 N N . GLN A 1 82 ? -9.009 12.825 10.461 1.00 96.44 82 GLN A N 1
ATOM 636 C CA . GLN A 1 82 ? -7.923 11.971 10.932 1.00 96.44 82 GLN A CA 1
ATOM 637 C C . GLN A 1 82 ? -6.891 11.774 9.823 1.00 96.44 82 GLN A C 1
ATOM 639 O O . GLN A 1 82 ? -7.208 11.369 8.702 1.00 96.44 82 GLN A O 1
ATOM 644 N N . SER A 1 83 ? -5.633 12.064 10.143 1.00 97.25 83 SER A N 1
ATOM 645 C CA . SER A 1 83 ? -4.507 11.757 9.272 1.00 97.25 83 SER A CA 1
ATOM 646 C C . SER A 1 83 ? -3.962 10.368 9.576 1.00 97.25 83 SER A C 1
ATOM 648 O O . SER A 1 83 ? -3.934 9.911 10.722 1.00 97.25 83 SER A O 1
ATOM 650 N N . PHE A 1 84 ? -3.528 9.674 8.533 1.00 97.25 84 PHE A N 1
ATOM 651 C CA . PHE A 1 84 ? -2.903 8.362 8.653 1.00 97.25 84 PHE A CA 1
ATOM 652 C C . PHE A 1 84 ? -1.772 8.232 7.641 1.00 97.25 84 PHE A C 1
ATOM 654 O O . PHE A 1 84 ? -1.696 8.977 6.669 1.00 97.25 84 PHE A O 1
ATOM 661 N N . HIS A 1 85 ? -0.879 7.279 7.884 1.00 97.06 85 HIS A N 1
ATOM 662 C CA . HIS A 1 85 ? 0.236 7.012 6.988 1.00 97.06 85 HIS A CA 1
ATOM 663 C C . HIS A 1 85 ? -0.235 6.216 5.770 1.00 97.06 85 HIS A C 1
ATOM 665 O O . HIS A 1 85 ? -0.872 5.175 5.938 1.00 97.06 85 HIS A O 1
ATOM 671 N N . LEU A 1 86 ? 0.121 6.648 4.559 1.00 97.00 86 LEU A N 1
ATOM 672 C CA . LEU A 1 86 ? -0.335 6.010 3.320 1.00 97.00 86 LEU A CA 1
ATOM 673 C C . LEU A 1 86 ? 0.081 4.529 3.220 1.00 97.00 86 LEU A C 1
ATOM 675 O O . LEU A 1 86 ? -0.720 3.705 2.790 1.00 97.00 86 LEU A O 1
ATOM 679 N N . TYR A 1 87 ? 1.277 4.184 3.710 1.00 96.81 87 TYR A N 1
ATOM 680 C CA . TYR A 1 87 ? 1.731 2.790 3.858 1.00 96.81 87 TYR A CA 1
ATOM 681 C C . TYR A 1 87 ? 0.734 1.911 4.625 1.00 96.81 87 TYR A C 1
ATOM 683 O O . TYR A 1 87 ? 0.449 0.802 4.197 1.00 96.81 87 TYR A O 1
ATOM 691 N N . LYS A 1 88 ? 0.143 2.405 5.725 1.00 97.06 88 LYS A N 1
ATOM 692 C CA . LYS A 1 88 ? -0.814 1.609 6.509 1.00 97.06 88 LYS A CA 1
ATOM 693 C C . LYS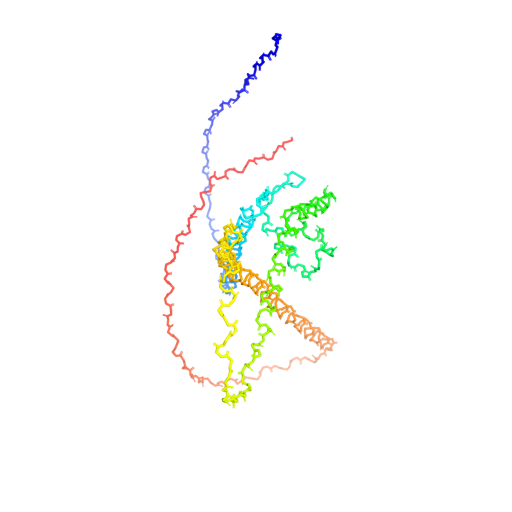 A 1 88 ? -2.067 1.273 5.704 1.00 97.06 88 LYS A C 1
ATOM 695 O O . LYS A 1 88 ? -2.598 0.180 5.838 1.00 97.06 88 LYS A O 1
ATOM 700 N N . LEU A 1 89 ? -2.521 2.203 4.859 1.00 97.62 89 LEU A N 1
ATOM 701 C CA . LEU A 1 89 ? -3.637 1.960 3.946 1.00 97.62 89 LEU A CA 1
ATOM 702 C C . LEU A 1 89 ? -3.254 0.939 2.871 1.00 97.62 89 LEU A C 1
ATOM 704 O O . LEU A 1 89 ? -4.033 0.030 2.610 1.00 97.62 89 LEU A O 1
ATOM 708 N N . ALA A 1 90 ? -2.067 1.069 2.273 1.00 96.12 90 ALA A N 1
ATOM 709 C CA . ALA A 1 90 ? -1.567 0.104 1.297 1.00 96.12 90 ALA A CA 1
ATOM 710 C C . ALA A 1 90 ? -1.477 -1.307 1.904 1.00 96.12 90 ALA A C 1
ATOM 712 O O . ALA A 1 90 ? -2.048 -2.240 1.346 1.00 96.12 90 ALA A O 1
ATOM 713 N N . ARG A 1 91 ? -0.858 -1.436 3.086 1.00 95.19 91 ARG A N 1
ATOM 714 C CA . ARG A 1 91 ? -0.745 -2.694 3.833 1.00 95.19 91 ARG A CA 1
ATOM 715 C C . ARG A 1 91 ? -2.118 -3.309 4.109 1.00 95.19 91 ARG A C 1
ATOM 717 O O . ARG A 1 91 ? -2.352 -4.437 3.702 1.00 95.19 91 ARG A O 1
ATOM 724 N N . ALA A 1 92 ? -3.048 -2.553 4.697 1.00 96.38 92 ALA A N 1
ATOM 725 C CA . ALA A 1 92 ? -4.394 -3.047 5.010 1.00 96.38 92 ALA A CA 1
ATOM 726 C C . ALA A 1 92 ? -5.174 -3.525 3.768 1.00 96.38 92 ALA A C 1
ATOM 728 O O . ALA A 1 92 ? -5.946 -4.476 3.850 1.00 96.38 92 ALA A O 1
ATOM 729 N N . VAL A 1 93 ? -4.972 -2.889 2.608 1.00 95.88 93 VAL A N 1
ATOM 730 C CA . VAL A 1 93 ? -5.578 -3.334 1.342 1.00 95.88 93 VAL A CA 1
ATOM 731 C C . VAL A 1 93 ? -4.939 -4.638 0.853 1.00 95.88 93 VAL A C 1
ATOM 733 O O . VAL A 1 93 ? -5.665 -5.572 0.512 1.00 95.88 93 VAL A O 1
ATOM 736 N N . VAL A 1 94 ? -3.605 -4.727 0.851 1.00 91.75 94 VAL A N 1
ATOM 737 C CA . VAL A 1 94 ? -2.865 -5.920 0.394 1.00 91.75 94 VAL A CA 1
ATOM 738 C C . VAL A 1 94 ? -3.167 -7.137 1.272 1.00 91.75 94 VAL A C 1
ATOM 740 O O . VAL A 1 94 ? -3.385 -8.225 0.742 1.00 91.75 94 VAL A O 1
ATOM 743 N N . THR A 1 95 ? -3.286 -6.953 2.590 1.00 91.62 95 THR A N 1
ATOM 744 C CA . THR A 1 95 ? -3.624 -8.026 3.542 1.00 91.62 95 THR A CA 1
ATOM 745 C C . THR A 1 95 ? -4.946 -8.727 3.210 1.00 91.62 95 THR A C 1
ATOM 747 O O . THR A 1 95 ? -5.101 -9.907 3.512 1.00 91.62 95 THR A O 1
ATOM 750 N N . GLN A 1 96 ? -5.900 -8.062 2.547 1.00 91.62 96 GLN A N 1
ATOM 751 C CA . GLN A 1 96 ? -7.166 -8.706 2.178 1.00 91.62 96 GLN A CA 1
ATOM 752 C C . GLN A 1 96 ? -7.044 -9.696 1.009 1.00 91.62 96 GLN A C 1
ATOM 754 O O . GLN A 1 96 ? -7.973 -10.475 0.810 1.00 91.62 96 GLN A O 1
ATOM 759 N N . LYS A 1 97 ? -5.945 -9.682 0.234 1.00 87.94 97 LYS A N 1
ATOM 760 C CA . LYS A 1 97 ? -5.708 -10.568 -0.929 1.00 87.94 97 LYS A CA 1
ATOM 761 C C . LYS A 1 97 ? -6.837 -10.580 -1.978 1.00 87.94 97 LYS A C 1
ATOM 763 O O . LYS A 1 97 ? -6.998 -11.543 -2.724 1.00 87.94 97 LYS A O 1
ATOM 768 N N . VAL A 1 98 ? -7.633 -9.517 -2.054 1.00 89.88 98 VAL A N 1
ATOM 769 C CA . VAL A 1 98 ? -8.719 -9.377 -3.035 1.00 89.88 98 VAL A CA 1
ATOM 770 C C . VAL A 1 98 ? -8.349 -8.366 -4.113 1.00 89.88 98 VAL A C 1
ATOM 772 O O . VAL A 1 98 ? -7.512 -7.489 -3.906 1.00 89.88 98 VAL A O 1
ATOM 775 N N . ALA A 1 99 ? -8.995 -8.465 -5.276 1.00 86.88 99 ALA A N 1
ATOM 776 C CA . ALA A 1 99 ? -8.875 -7.446 -6.314 1.00 86.88 99 ALA A CA 1
ATOM 777 C C . ALA A 1 99 ? -9.316 -6.070 -5.781 1.00 86.88 99 ALA A C 1
ATOM 779 O O . ALA A 1 99 ? -10.225 -5.986 -4.951 1.00 86.88 99 ALA A O 1
ATOM 780 N N . ASN A 1 100 ? -8.719 -4.991 -6.296 1.00 83.94 100 ASN A N 1
ATOM 781 C CA . ASN A 1 100 ? -8.941 -3.617 -5.826 1.00 83.94 100 ASN A CA 1
ATOM 782 C C . ASN A 1 100 ? -10.432 -3.214 -5.778 1.00 83.94 100 ASN A C 1
ATOM 784 O O . ASN A 1 100 ? -10.842 -2.417 -4.932 1.00 83.94 100 ASN A O 1
ATOM 788 N N . GLU A 1 101 ? -11.268 -3.768 -6.660 1.00 90.69 101 GLU A N 1
ATOM 789 C CA . GLU A 1 101 ? -12.709 -3.497 -6.721 1.00 90.69 101 GLU A CA 1
ATOM 790 C C . GLU A 1 101 ? -13.515 -4.220 -5.632 1.00 90.69 101 GLU A C 1
ATOM 792 O O . GLU A 1 101 ? -14.629 -3.797 -5.313 1.00 90.69 101 GLU A O 1
ATOM 797 N N . GLN A 1 102 ? -12.963 -5.301 -5.080 1.00 94.25 102 GLN A N 1
ATOM 798 C CA . GLN A 1 102 ? -13.596 -6.185 -4.097 1.00 94.25 102 GLN A CA 1
ATOM 799 C C . GLN A 1 102 ? -13.136 -5.913 -2.660 1.00 94.25 102 GLN A C 1
ATOM 801 O O . GLN A 1 102 ? -13.625 -6.560 -1.738 1.00 94.25 102 GLN A O 1
ATOM 806 N N . VAL A 1 103 ? -12.226 -4.955 -2.464 1.00 96.56 103 VAL A N 1
ATOM 807 C CA . VAL A 1 103 ? -11.720 -4.556 -1.144 1.00 96.56 103 VAL A CA 1
ATOM 808 C C . VAL A 1 103 ? -12.872 -4.151 -0.227 1.00 96.56 103 VAL A C 1
ATOM 810 O O . VAL A 1 103 ? -13.673 -3.265 -0.557 1.00 96.56 103 VAL A O 1
ATOM 813 N N . ASP A 1 104 ? -12.928 -4.762 0.957 1.00 97.56 104 ASP A N 1
ATOM 814 C CA . ASP A 1 104 ? -13.845 -4.353 2.012 1.00 97.56 104 ASP A CA 1
ATOM 815 C C . ASP A 1 104 ? -13.272 -3.142 2.755 1.00 97.56 104 ASP A C 1
ATOM 817 O O . ASP A 1 104 ? -12.511 -3.242 3.722 1.00 97.56 104 ASP A O 1
ATOM 821 N N . TRP A 1 105 ? -13.679 -1.961 2.294 1.00 97.38 105 TRP A N 1
ATOM 822 C CA . TRP A 1 105 ? -13.266 -0.673 2.851 1.00 97.38 105 TRP A CA 1
ATOM 823 C C . TRP A 1 105 ? -13.711 -0.443 4.299 1.00 97.38 105 TRP A C 1
ATOM 825 O O . TRP A 1 105 ? -13.189 0.467 4.944 1.00 97.38 105 TRP A O 1
ATOM 835 N N . ARG A 1 106 ? -14.670 -1.219 4.825 1.00 97.06 106 ARG A N 1
ATOM 836 C CA . ARG A 1 106 ? -15.038 -1.144 6.247 1.00 97.06 106 ARG A CA 1
ATOM 837 C C . ARG A 1 106 ? -13.984 -1.823 7.105 1.00 97.06 106 ARG A C 1
ATOM 839 O O . ARG A 1 106 ? -13.534 -1.209 8.064 1.00 97.06 106 ARG A O 1
ATOM 846 N N . ARG A 1 107 ? -13.539 -3.015 6.703 1.00 97.19 107 ARG A N 1
ATOM 847 C CA . ARG A 1 107 ? -12.448 -3.733 7.371 1.00 97.19 107 ARG A CA 1
ATOM 848 C C . ARG A 1 107 ? -11.141 -2.937 7.322 1.00 97.19 107 ARG A C 1
ATOM 850 O O . ARG A 1 107 ? -10.534 -2.720 8.359 1.00 97.19 107 ARG A O 1
ATOM 857 N N . VAL A 1 108 ? -10.800 -2.352 6.166 1.00 97.50 108 VAL A N 1
ATOM 858 C CA . VAL A 1 108 ? -9.638 -1.440 6.051 1.00 97.50 108 VAL A CA 1
ATOM 859 C C . VAL A 1 108 ? -9.725 -0.274 7.045 1.00 97.50 108 VAL A C 1
ATOM 861 O O . VAL A 1 108 ? -8.722 0.135 7.624 1.00 97.50 108 VAL A O 1
ATOM 864 N N . ALA A 1 109 ? -10.916 0.301 7.239 1.00 97.44 109 ALA A N 1
ATOM 865 C CA . ALA A 1 109 ? -11.095 1.388 8.195 1.00 97.44 109 ALA A CA 1
ATOM 866 C C . ALA A 1 109 ? -10.868 0.919 9.643 1.00 97.44 109 ALA A C 1
ATOM 868 O O . ALA A 1 109 ? -10.236 1.641 10.413 1.00 97.44 109 ALA A O 1
ATOM 869 N N . GLU A 1 110 ? -11.347 -0.274 10.001 1.00 96.44 110 GLU A N 1
ATOM 870 C CA . GLU A 1 110 ? -11.115 -0.883 11.317 1.00 96.44 110 GLU A CA 1
ATOM 871 C C . GLU A 1 110 ? -9.622 -1.142 11.560 1.00 96.44 110 GLU A C 1
ATOM 873 O O . GLU A 1 110 ? -9.109 -0.744 12.607 1.00 96.44 110 GLU A O 1
ATOM 878 N N . ASP A 1 111 ? -8.905 -1.682 10.570 1.00 96.19 111 ASP A N 1
ATOM 879 C CA . ASP A 1 111 ? -7.456 -1.939 10.642 1.00 96.19 111 ASP A CA 1
ATOM 880 C C . ASP A 1 111 ? -6.645 -0.642 10.827 1.00 96.19 111 ASP A C 1
ATOM 882 O O . ASP A 1 111 ? -5.604 -0.607 11.487 1.00 96.19 111 ASP A O 1
ATOM 886 N N . LEU A 1 112 ? -7.147 0.470 10.280 1.00 96.56 112 LEU A N 1
ATOM 887 C CA . LEU A 1 112 ? -6.580 1.808 10.469 1.00 96.56 112 LEU A CA 1
ATOM 888 C C . LEU A 1 112 ? -6.983 2.466 11.801 1.00 96.56 112 LEU A C 1
ATOM 890 O O . LEU A 1 112 ? -6.504 3.563 12.107 1.00 96.56 112 LEU A O 1
ATOM 894 N N . GLY A 1 113 ? -7.829 1.811 12.597 1.00 95.88 113 GLY A N 1
ATOM 895 C CA . GLY A 1 113 ? -8.280 2.275 13.908 1.00 95.88 113 GLY A CA 1
ATOM 896 C C . GLY A 1 113 ? -9.457 3.253 13.870 1.00 95.88 113 GLY A C 1
ATOM 897 O O . GLY A 1 113 ? -9.642 4.005 14.827 1.00 95.88 113 GLY A O 1
ATOM 898 N N . TYR A 1 114 ? -10.244 3.288 12.790 1.00 96.56 114 TYR A N 1
ATOM 899 C CA . TYR A 1 114 ? -11.450 4.116 12.724 1.00 96.56 114 TYR A CA 1
ATOM 900 C C . TYR A 1 114 ? -12.648 3.442 13.397 1.00 96.56 114 TYR A C 1
ATOM 902 O O . TYR A 1 114 ? -12.977 2.285 13.141 1.00 96.56 114 TYR A O 1
ATOM 910 N N . GLU A 1 115 ? -13.403 4.217 14.177 1.00 95.25 115 GLU A N 1
ATOM 911 C CA . GLU A 1 115 ? -14.680 3.770 14.731 1.00 95.25 115 GLU A CA 1
ATOM 912 C C . GLU A 1 115 ? -15.824 3.918 13.711 1.00 95.25 115 GLU A C 1
ATOM 914 O O . GLU A 1 115 ? -16.429 4.985 13.556 1.00 95.25 115 GLU A O 1
ATOM 919 N N . LEU A 1 116 ? -16.196 2.816 13.053 1.00 92.81 116 LEU A N 1
ATOM 920 C CA . LEU A 1 116 ? -17.266 2.796 12.040 1.00 92.81 116 LEU A CA 1
ATOM 921 C C . LEU A 1 116 ? -18.641 3.258 12.549 1.00 92.81 116 LEU A C 1
ATOM 923 O O . LEU A 1 116 ? -19.476 3.707 11.761 1.00 92.81 116 LEU A O 1
ATOM 927 N N . LYS A 1 117 ? -18.897 3.157 13.860 1.00 92.31 117 LYS A N 1
ATOM 928 C CA . LYS A 1 117 ? -20.172 3.572 14.471 1.00 92.31 117 LYS A CA 1
ATOM 929 C C . LYS A 1 117 ? -20.421 5.073 14.332 1.00 92.31 117 LYS A C 1
ATOM 931 O O . LYS A 1 117 ? -21.576 5.478 14.232 1.00 92.31 117 LYS A O 1
ATOM 936 N N . GLN A 1 118 ? -19.357 5.875 14.340 1.00 88.38 118 GLN A N 1
ATOM 937 C CA . GLN A 1 118 ? -19.452 7.333 14.330 1.00 88.38 118 GLN A CA 1
ATOM 938 C C . GLN A 1 118 ? -19.387 7.894 12.905 1.00 88.38 118 GLN A C 1
ATOM 940 O O . GLN A 1 118 ? -20.096 8.848 12.593 1.00 88.38 118 GLN A O 1
ATOM 945 N N . ASN A 1 119 ? -18.611 7.261 12.016 1.00 86.94 119 ASN A N 1
ATOM 946 C CA . ASN A 1 119 ? -18.276 7.842 10.719 1.00 86.94 119 ASN A CA 1
ATOM 947 C C . ASN A 1 119 ? -18.540 6.883 9.549 1.00 86.94 119 ASN A C 1
ATOM 949 O O . ASN A 1 119 ? -17.623 6.313 8.956 1.00 86.94 119 ASN A O 1
ATOM 953 N N . GLN A 1 120 ? -19.808 6.754 9.143 1.00 89.94 120 GLN A N 1
ATOM 954 C CA . GLN A 1 120 ? -20.177 5.926 7.982 1.00 89.94 120 GLN A CA 1
ATOM 955 C C . GLN A 1 120 ? -19.555 6.406 6.654 1.00 89.94 120 GLN A C 1
ATOM 957 O O . GLN A 1 120 ? -19.481 5.638 5.695 1.00 89.94 120 GLN A O 1
ATOM 962 N N . GLY A 1 121 ? -19.093 7.661 6.591 1.00 96.00 121 GLY A N 1
ATOM 963 C CA . GLY A 1 121 ? -18.408 8.236 5.431 1.00 96.00 121 GLY A CA 1
ATOM 964 C C . GLY A 1 121 ? -16.964 7.761 5.234 1.00 96.00 121 GLY A C 1
ATOM 965 O O . GLY A 1 121 ? -16.473 7.811 4.104 1.00 96.00 121 GLY A O 1
ATOM 966 N N . VAL A 1 122 ? -16.305 7.239 6.281 1.00 97.12 122 VAL A N 1
ATOM 967 C CA . VAL A 1 122 ? -14.864 6.916 6.261 1.00 97.12 122 VAL A CA 1
ATOM 968 C C . VAL A 1 122 ? -14.523 5.907 5.178 1.00 97.12 122 VAL A C 1
ATOM 970 O O . VAL A 1 122 ? -13.608 6.155 4.405 1.00 97.12 122 VAL A O 1
ATOM 973 N N . ALA A 1 123 ? -15.282 4.815 5.054 1.00 97.06 123 ALA A N 1
ATOM 974 C CA . ALA A 1 123 ? -15.011 3.783 4.051 1.00 97.06 123 ALA A CA 1
ATOM 975 C C . ALA A 1 123 ? -14.986 4.362 2.620 1.00 97.06 123 ALA A C 1
ATOM 977 O O . ALA A 1 123 ? -14.086 4.076 1.833 1.00 97.06 123 ALA A O 1
ATOM 978 N N . ASN A 1 124 ? -15.927 5.258 2.299 1.00 97.56 124 ASN A N 1
ATOM 979 C CA . ASN A 1 124 ? -15.951 5.946 1.006 1.00 97.56 124 ASN A CA 1
ATOM 980 C C . ASN A 1 124 ? -14.801 6.955 0.860 1.00 97.56 124 ASN A C 1
ATOM 982 O O . ASN A 1 124 ? -14.270 7.122 -0.240 1.00 97.56 124 ASN A O 1
ATOM 986 N N . GLY A 1 125 ? -14.426 7.643 1.941 1.00 97.50 125 GLY A N 1
ATOM 987 C CA . GLY A 1 125 ? -13.279 8.552 1.969 1.00 97.50 125 GLY A CA 1
ATOM 988 C C . GLY A 1 125 ? -11.953 7.825 1.738 1.00 97.50 125 GLY A C 1
ATOM 989 O O . GLY A 1 125 ? -11.163 8.257 0.899 1.00 97.50 125 GLY A O 1
ATOM 990 N N . LEU A 1 126 ? -11.751 6.687 2.404 1.00 98.00 126 LEU A N 1
ATOM 991 C CA . LEU A 1 126 ? -10.590 5.813 2.237 1.00 98.00 126 LEU A CA 1
ATOM 992 C C . LEU A 1 126 ? -10.514 5.253 0.819 1.00 98.00 126 LEU A C 1
ATOM 994 O O . LEU A 1 126 ? -9.461 5.367 0.199 1.00 98.00 126 LEU A O 1
ATOM 998 N N . LYS A 1 127 ? -11.631 4.761 0.263 1.00 97.62 127 LYS A N 1
ATOM 999 C CA . LYS A 1 127 ? -11.690 4.303 -1.133 1.00 97.62 127 LYS A CA 1
ATOM 1000 C C . LYS A 1 127 ? -11.244 5.394 -2.110 1.00 97.62 127 LYS A C 1
ATOM 1002 O O . LYS A 1 127 ? -10.349 5.176 -2.918 1.00 97.62 127 LYS A O 1
ATOM 1007 N N . LYS A 1 128 ? -11.813 6.600 -2.003 1.00 97.56 128 LYS A N 1
ATOM 1008 C CA . LYS A 1 128 ? -11.415 7.741 -2.852 1.00 97.56 128 LYS A CA 1
ATOM 1009 C C . LYS A 1 128 ? -9.950 8.125 -2.650 1.00 97.56 128 LYS A C 1
ATOM 1011 O O . LYS A 1 128 ? -9.274 8.519 -3.598 1.00 97.56 128 LYS A O 1
ATOM 1016 N N . CYS A 1 129 ? -9.467 8.046 -1.413 1.00 97.19 129 CYS A N 1
ATOM 1017 C CA . CYS A 1 129 ? -8.080 8.332 -1.081 1.00 97.19 129 CYS A CA 1
ATOM 1018 C C . CYS A 1 129 ? -7.131 7.318 -1.733 1.00 97.19 129 CYS A C 1
ATOM 1020 O O . CYS A 1 129 ? -6.138 7.722 -2.341 1.00 97.19 129 CYS A O 1
ATOM 1022 N N . PHE A 1 130 ? -7.475 6.031 -1.684 1.00 97.12 130 PHE A N 1
ATOM 1023 C CA . PHE A 1 130 ? -6.761 4.963 -2.372 1.00 97.12 130 PHE A CA 1
ATOM 1024 C C . PHE A 1 130 ? -6.766 5.171 -3.891 1.00 97.12 130 PHE A C 1
ATOM 1026 O O . PHE A 1 130 ? -5.702 5.219 -4.501 1.00 97.12 130 PHE A O 1
ATOM 1033 N N . GLU A 1 131 ? -7.934 5.385 -4.501 1.00 95.69 131 GLU A N 1
ATOM 1034 C CA . GLU A 1 131 ? -8.068 5.609 -5.950 1.00 95.69 131 GLU A CA 1
ATOM 1035 C C . GLU A 1 131 ? -7.213 6.787 -6.438 1.00 95.69 131 GLU A C 1
ATOM 1037 O O . GLU A 1 131 ? -6.596 6.728 -7.502 1.00 95.69 131 GLU A O 1
ATOM 1042 N N . LYS A 1 132 ? -7.139 7.857 -5.641 1.00 94.56 132 LYS A N 1
ATOM 1043 C CA . LYS A 1 132 ? -6.383 9.061 -5.991 1.00 94.56 132 LYS A CA 1
ATOM 1044 C C . LYS A 1 132 ? -4.870 8.897 -5.831 1.00 94.56 132 LYS A C 1
ATOM 1046 O O . LYS A 1 132 ? -4.127 9.434 -6.650 1.00 94.56 132 LYS A O 1
ATOM 1051 N N . ASN A 1 133 ? -4.420 8.238 -4.763 1.00 92.50 133 ASN A N 1
ATOM 1052 C CA . ASN A 1 133 ? -3.004 8.218 -4.378 1.00 92.50 133 ASN A CA 1
ATOM 1053 C C . ASN A 1 133 ? -2.292 6.915 -4.758 1.00 92.50 133 ASN A C 1
ATOM 1055 O O . ASN A 1 133 ? -1.127 6.956 -5.136 1.00 92.50 133 ASN A O 1
ATOM 1059 N N . LEU A 1 134 ? -2.978 5.775 -4.654 1.00 94.75 134 LEU A N 1
ATOM 1060 C CA . LEU A 1 134 ? -2.370 4.445 -4.704 1.00 94.75 134 LEU A CA 1
ATOM 1061 C C . LEU A 1 134 ? -2.781 3.620 -5.917 1.00 94.75 134 LEU A C 1
ATOM 1063 O O . LEU A 1 134 ? -1.957 2.864 -6.413 1.00 94.75 134 LEU A O 1
ATOM 1067 N N . ALA A 1 135 ? -4.000 3.768 -6.441 1.00 92.88 135 ALA A N 1
ATOM 1068 C CA . ALA A 1 135 ? -4.470 2.889 -7.518 1.00 92.88 135 ALA A CA 1
ATOM 1069 C C . ALA A 1 135 ? -3.558 2.914 -8.755 1.00 92.88 135 ALA A C 1
ATOM 1071 O O . ALA A 1 135 ? -3.271 1.870 -9.332 1.00 92.88 135 ALA A O 1
ATOM 1072 N N . VAL A 1 136 ? -3.049 4.091 -9.135 1.00 89.56 136 VAL A N 1
ATOM 1073 C CA . VAL A 1 136 ? -2.133 4.190 -10.282 1.00 89.56 136 VAL A CA 1
ATOM 1074 C C . VAL A 1 136 ? -0.742 3.650 -9.960 1.00 89.56 136 VAL A C 1
ATOM 1076 O O . VAL A 1 136 ? -0.112 3.079 -10.842 1.00 89.56 136 VAL A O 1
ATOM 1079 N N . PHE A 1 137 ? -0.284 3.790 -8.715 1.00 91.00 137 PHE A N 1
ATOM 1080 C CA . PHE A 1 137 ? 0.970 3.188 -8.265 1.00 91.00 137 PHE A CA 1
ATOM 1081 C C . PHE A 1 137 ? 0.885 1.656 -8.342 1.00 91.00 137 PHE A C 1
ATOM 1083 O O . PHE A 1 137 ? 1.692 1.048 -9.032 1.00 91.00 137 PHE A O 1
ATOM 1090 N N . PHE A 1 138 ? -0.153 1.042 -7.761 1.00 90.50 138 PHE A N 1
ATOM 1091 C CA . PHE A 1 138 ? -0.356 -0.411 -7.823 1.00 90.50 138 PHE A CA 1
ATOM 1092 C C . PHE A 1 138 ? -0.499 -0.938 -9.254 1.00 90.50 138 PHE A C 1
ATOM 1094 O O . PHE A 1 138 ? 0.066 -1.979 -9.578 1.00 90.50 138 PHE A O 1
ATOM 1101 N N . GLU A 1 139 ? -1.220 -0.229 -10.126 1.00 88.62 139 GLU A N 1
ATOM 1102 C CA . GLU A 1 139 ? -1.352 -0.648 -11.524 1.00 88.62 139 GLU A CA 1
ATOM 1103 C C . GLU A 1 139 ? -0.017 -0.561 -12.277 1.00 88.62 139 GLU A C 1
ATOM 1105 O O . GLU A 1 139 ? 0.322 -1.472 -13.032 1.00 88.62 139 GLU A O 1
ATOM 1110 N N . ALA A 1 140 ? 0.774 0.492 -12.044 1.00 84.44 140 ALA A N 1
ATOM 1111 C CA . ALA A 1 140 ? 2.115 0.602 -12.611 1.00 84.44 140 ALA A CA 1
ATOM 1112 C C . ALA A 1 140 ? 3.025 -0.531 -12.112 1.00 84.44 140 ALA A C 1
ATOM 1114 O O . ALA A 1 140 ? 3.651 -1.207 -12.930 1.00 84.44 140 ALA A O 1
ATOM 1115 N N . SER A 1 141 ? 3.028 -0.799 -10.803 1.00 84.44 141 SER A N 1
ATOM 1116 C CA . SER A 1 141 ? 3.774 -1.906 -10.198 1.00 84.44 141 SER A CA 1
ATOM 1117 C C . SER A 1 141 ? 3.374 -3.259 -10.792 1.00 84.44 141 SER A C 1
ATOM 1119 O O . SER A 1 141 ? 4.241 -4.060 -11.139 1.00 84.44 141 SER A O 1
ATOM 1121 N N . ARG A 1 142 ? 2.074 -3.494 -11.013 1.00 84.44 142 ARG A N 1
ATOM 1122 C CA . ARG A 1 142 ? 1.558 -4.720 -11.644 1.00 84.44 142 ARG A CA 1
ATOM 1123 C C . ARG A 1 142 ? 2.028 -4.875 -13.091 1.00 84.44 142 ARG A C 1
ATOM 1125 O O . ARG A 1 142 ? 2.446 -5.960 -13.487 1.00 84.44 142 ARG A O 1
ATOM 1132 N N . ILE A 1 143 ? 1.979 -3.801 -13.885 1.00 83.19 143 ILE A N 1
ATOM 1133 C CA . ILE A 1 143 ? 2.465 -3.811 -15.275 1.00 83.19 143 ILE A CA 1
ATOM 1134 C C . ILE A 1 143 ? 3.971 -4.095 -15.317 1.00 83.19 143 ILE A C 1
ATOM 1136 O O . ILE A 1 143 ? 4.428 -4.845 -16.181 1.00 83.19 143 ILE A O 1
ATOM 1140 N N . LEU A 1 144 ? 4.744 -3.510 -14.399 1.00 79.44 144 LEU A N 1
ATOM 1141 C CA . LEU A 1 144 ? 6.182 -3.753 -14.298 1.00 79.44 144 LEU A CA 1
ATOM 1142 C C . LEU A 1 144 ? 6.480 -5.211 -13.938 1.00 79.44 144 LEU A C 1
ATOM 1144 O O . LEU A 1 144 ? 7.265 -5.845 -14.639 1.00 79.44 144 LEU A O 1
ATOM 1148 N N . GLN A 1 145 ? 5.803 -5.768 -12.931 1.00 77.75 145 GLN A N 1
ATOM 1149 C CA . GLN A 1 145 ? 5.937 -7.184 -12.571 1.00 77.75 145 GLN A CA 1
ATOM 1150 C C . GLN A 1 145 ? 5.584 -8.116 -13.737 1.00 77.75 145 GLN A C 1
ATOM 1152 O O . GLN A 1 145 ? 6.344 -9.034 -14.034 1.00 77.75 145 GLN A O 1
ATOM 1157 N N . ALA A 1 146 ? 4.483 -7.856 -14.451 1.00 80.12 146 ALA A N 1
ATOM 1158 C CA . ALA A 1 146 ? 4.085 -8.670 -15.601 1.00 80.12 146 ALA A CA 1
ATOM 1159 C C . ALA A 1 146 ? 5.154 -8.673 -16.711 1.00 80.12 146 ALA A C 1
ATOM 1161 O O . ALA A 1 146 ? 5.500 -9.731 -17.232 1.00 80.12 146 ALA A O 1
ATOM 1162 N N . LYS A 1 147 ? 5.733 -7.507 -17.029 1.00 76.44 147 LYS A N 1
ATOM 1163 C CA . LYS A 1 147 ? 6.820 -7.397 -18.019 1.00 76.44 147 LYS A CA 1
ATOM 1164 C C . LYS A 1 147 ? 8.088 -8.134 -17.593 1.00 76.44 147 LYS A C 1
ATOM 1166 O O . LYS A 1 147 ? 8.796 -8.670 -18.442 1.00 76.44 147 LYS A O 1
ATOM 1171 N N . LEU A 1 148 ? 8.397 -8.128 -16.298 1.00 75.69 148 LEU A N 1
ATOM 1172 C CA . LEU A 1 148 ? 9.540 -8.863 -15.762 1.00 75.69 148 LEU A CA 1
ATOM 1173 C C . LEU A 1 148 ? 9.320 -10.371 -15.885 1.00 75.69 148 LEU A C 1
ATOM 1175 O O . LEU A 1 148 ? 10.201 -11.072 -16.378 1.00 75.69 148 LEU A O 1
ATOM 1179 N N . TYR A 1 149 ? 8.121 -10.843 -15.547 1.00 81.12 149 TYR A N 1
ATOM 1180 C CA . TYR A 1 149 ? 7.759 -12.249 -15.687 1.00 81.12 149 TYR A CA 1
ATOM 1181 C C . TYR A 1 149 ? 7.818 -12.723 -17.150 1.00 81.12 149 TYR A C 1
ATOM 1183 O O . TYR A 1 149 ? 8.367 -13.783 -17.434 1.00 81.12 149 TYR A O 1
ATOM 1191 N N . GLU A 1 150 ? 7.342 -11.921 -18.110 1.00 83.56 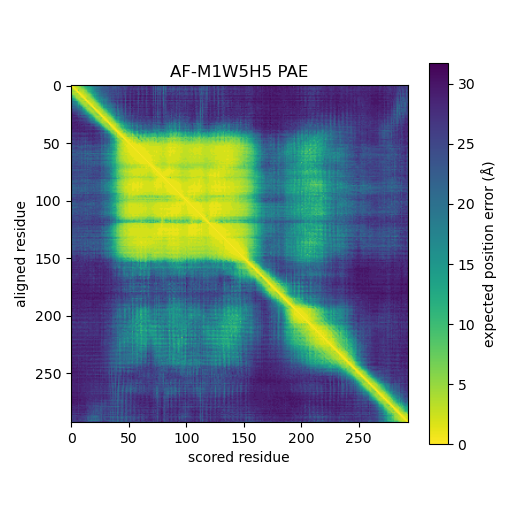150 GLU A N 1
ATOM 1192 C CA . GLU A 1 150 ? 7.447 -12.243 -19.545 1.00 83.56 150 GLU A CA 1
ATOM 1193 C C . GLU A 1 150 ? 8.902 -12.363 -20.036 1.00 83.56 150 GLU A C 1
ATOM 1195 O O . GLU A 1 150 ? 9.198 -13.207 -20.888 1.00 83.56 150 GLU A O 1
ATOM 1200 N N . ARG A 1 151 ? 9.819 -11.547 -19.491 1.00 75.31 151 ARG A N 1
ATOM 1201 C CA . ARG A 1 151 ? 11.252 -11.586 -19.830 1.00 75.31 151 ARG A CA 1
ATOM 1202 C C . ARG A 1 151 ? 11.940 -12.833 -19.276 1.00 75.31 151 ARG A C 1
ATOM 1204 O O . ARG A 1 151 ? 12.804 -13.384 -19.948 1.00 75.31 151 ARG A O 1
ATOM 1211 N N . GLU A 1 152 ? 11.565 -13.269 -18.077 1.00 78.62 152 GLU A N 1
ATOM 1212 C CA . GLU A 1 152 ? 12.133 -14.464 -17.437 1.00 78.62 152 GLU A CA 1
ATOM 1213 C C . GLU A 1 152 ? 11.525 -15.768 -17.982 1.00 78.62 152 GLU A C 1
ATOM 1215 O O . GLU A 1 152 ? 12.223 -16.775 -18.093 1.00 78.62 152 GLU A O 1
ATOM 1220 N N . CYS A 1 153 ? 10.250 -15.754 -18.387 1.00 71.69 153 CYS A N 1
ATOM 1221 C CA . CYS A 1 153 ? 9.550 -16.916 -18.948 1.00 71.69 153 CYS A CA 1
ATOM 1222 C C . CYS A 1 153 ? 9.652 -17.067 -20.468 1.00 71.69 153 CYS A C 1
ATOM 1224 O O . CYS A 1 153 ? 9.089 -18.020 -21.004 1.00 71.69 153 CYS A O 1
ATOM 1226 N N . SER A 1 154 ? 10.362 -16.184 -21.171 1.00 62.88 154 SER A N 1
ATOM 1227 C CA . SER A 1 154 ? 10.876 -16.505 -22.504 1.00 62.88 154 SER A CA 1
ATOM 1228 C C . SER A 1 154 ? 12.255 -17.136 -22.330 1.00 62.88 154 SER A C 1
ATOM 1230 O O . SER A 1 154 ? 13.250 -16.409 -22.399 1.00 62.88 154 SER A O 1
ATOM 1232 N N . PRO A 1 155 ? 12.361 -18.462 -22.073 1.00 55.47 155 PRO A N 1
ATOM 1233 C CA . PRO A 1 155 ? 13.647 -19.120 -22.174 1.00 55.47 155 PRO A CA 1
ATOM 1234 C C . PRO A 1 155 ? 14.114 -18.832 -23.590 1.00 55.47 155 PRO A C 1
ATOM 1236 O O . PRO A 1 155 ? 13.359 -19.052 -24.543 1.00 55.47 155 PRO A O 1
ATOM 1239 N N . ALA A 1 156 ? 15.306 -18.247 -23.698 1.00 54.44 156 ALA A N 1
ATOM 1240 C CA . ALA A 1 156 ? 15.994 -18.062 -24.956 1.00 54.44 156 ALA A CA 1
ATOM 1241 C C . ALA A 1 156 ? 15.679 -19.276 -25.825 1.00 54.44 156 ALA A C 1
ATOM 1243 O O . ALA A 1 156 ? 15.951 -20.411 -25.421 1.00 54.44 156 ALA A O 1
ATOM 1244 N N . GLN A 1 157 ? 15.017 -19.042 -26.960 1.00 54.75 157 GLN A N 1
ATOM 1245 C CA . GLN A 1 157 ? 15.071 -20.009 -28.033 1.00 54.75 157 GLN A CA 1
ATOM 1246 C C . GLN A 1 157 ? 16.562 -20.182 -28.266 1.00 54.75 157 GLN A C 1
ATOM 1248 O O . GLN A 1 157 ? 17.226 -19.280 -28.767 1.00 54.75 157 GLN A O 1
ATOM 1253 N N . SER A 1 158 ? 17.087 -21.277 -27.725 1.00 54.50 158 SER A N 1
ATOM 1254 C CA . SER A 1 158 ? 18.443 -21.717 -27.915 1.00 54.50 158 SER A CA 1
ATOM 1255 C C . SER A 1 158 ? 18.612 -21.761 -29.418 1.00 54.50 158 SER A C 1
ATOM 1257 O O . SER A 1 158 ? 18.027 -22.619 -30.081 1.00 54.50 158 SER A O 1
ATOM 1259 N N . GLU A 1 159 ? 19.377 -20.819 -29.952 1.00 60.12 159 GLU A N 1
ATOM 1260 C CA . GLU A 1 159 ? 19.894 -20.831 -31.316 1.00 60.12 159 GLU A CA 1
ATOM 1261 C C . GLU A 1 159 ? 20.923 -21.976 -31.478 1.00 60.12 159 GLU A C 1
ATOM 1263 O O . GLU A 1 159 ? 21.963 -21.826 -32.103 1.00 60.12 159 GLU A O 1
ATOM 1268 N N . GLU A 1 160 ? 20.637 -23.140 -30.888 1.00 59.19 160 GLU A N 1
ATOM 1269 C CA . GLU A 1 160 ? 21.213 -24.433 -31.223 1.00 59.19 160 GLU A CA 1
ATOM 1270 C C . GLU A 1 160 ? 20.225 -25.138 -32.153 1.00 59.19 160 GLU A C 1
ATOM 1272 O O . GLU A 1 160 ? 19.482 -26.032 -31.759 1.00 59.19 160 GLU A O 1
ATOM 1277 N N . ASP A 1 161 ? 20.214 -24.735 -33.416 1.00 57.62 161 ASP A N 1
ATOM 1278 C CA . ASP A 1 161 ? 20.273 -25.756 -34.455 1.00 57.62 161 ASP A CA 1
ATOM 1279 C C . ASP A 1 161 ? 21.111 -25.196 -35.595 1.00 57.62 161 ASP A C 1
ATOM 1281 O O . ASP A 1 161 ? 20.686 -24.344 -36.381 1.00 57.62 161 ASP A O 1
ATOM 1285 N N . GLY A 1 162 ? 22.376 -25.605 -35.577 1.00 62.22 162 GLY A N 1
ATOM 1286 C CA . GLY A 1 162 ? 23.359 -25.224 -36.562 1.00 62.22 162 GLY A CA 1
ATOM 1287 C C . GLY A 1 162 ? 22.897 -25.641 -37.948 1.00 62.22 162 GLY A C 1
ATOM 1288 O O . GLY A 1 162 ? 22.725 -26.821 -38.236 1.00 62.22 162 GLY A O 1
ATOM 1289 N N . ASN A 1 163 ? 22.780 -24.665 -38.839 1.00 57.94 163 ASN A N 1
ATOM 1290 C CA . ASN A 1 163 ? 22.930 -24.931 -40.255 1.00 57.94 163 ASN A CA 1
ATOM 1291 C C . ASN A 1 163 ? 24.143 -24.156 -40.756 1.00 57.94 163 ASN A C 1
ATOM 1293 O O . ASN A 1 163 ? 24.049 -23.081 -41.345 1.00 57.94 163 ASN A O 1
ATOM 1297 N N . GLU A 1 164 ? 25.299 -24.738 -40.462 1.00 59.84 164 GLU A N 1
ATOM 1298 C CA . GLU A 1 164 ? 26.554 -24.509 -41.157 1.00 59.84 164 GLU A CA 1
ATOM 1299 C C . GLU A 1 164 ? 26.368 -24.941 -42.624 1.00 59.84 164 GLU A C 1
ATOM 1301 O O . GLU A 1 164 ? 26.666 -26.071 -43.003 1.00 59.84 164 GLU A O 1
ATOM 1306 N N . SER A 1 165 ? 25.823 -24.070 -43.472 1.00 57.41 165 SER A N 1
ATOM 1307 C CA . SER A 1 165 ? 26.012 -24.191 -44.918 1.00 57.41 165 SER A CA 1
ATOM 1308 C C . SER A 1 165 ? 26.948 -23.080 -45.363 1.00 57.41 165 SER A C 1
ATOM 1310 O O . SER A 1 165 ? 26.517 -21.991 -45.737 1.00 57.41 165 SER A O 1
ATOM 1312 N N . GLU A 1 166 ? 28.241 -23.386 -45.238 1.00 61.38 166 GLU A N 1
ATOM 1313 C CA . GLU A 1 166 ? 29.329 -22.760 -45.981 1.00 61.38 166 GLU A CA 1
ATOM 1314 C C . GLU A 1 166 ? 29.027 -22.695 -47.486 1.00 61.38 166 GLU A C 1
ATOM 1316 O O . GLU A 1 166 ? 28.347 -23.561 -48.042 1.00 61.38 166 GLU A O 1
ATOM 1321 N N . ALA A 1 167 ? 29.709 -21.730 -48.106 1.00 57.06 167 ALA A N 1
ATOM 1322 C CA . ALA A 1 167 ? 29.889 -21.458 -49.528 1.00 57.06 167 ALA A CA 1
ATOM 1323 C C . ALA A 1 167 ? 28.795 -20.565 -50.127 1.00 57.06 167 ALA A C 1
ATOM 1325 O O . ALA A 1 167 ? 27.678 -21.003 -50.374 1.00 57.06 167 ALA A O 1
ATOM 1326 N N . ASP A 1 168 ? 29.034 -19.264 -50.248 1.00 60.31 168 ASP A N 1
ATOM 1327 C CA . ASP A 1 168 ? 29.926 -18.585 -51.213 1.00 60.31 168 ASP A CA 1
ATOM 1328 C C . ASP A 1 168 ? 28.967 -17.717 -52.048 1.00 60.31 168 ASP A C 1
ATOM 1330 O O . ASP A 1 168 ? 27.847 -18.148 -52.311 1.00 60.31 168 ASP A O 1
ATOM 1334 N N . ASP A 1 169 ? 29.386 -16.516 -52.430 1.00 58.88 169 ASP A N 1
ATOM 1335 C CA . ASP A 1 169 ? 28.608 -15.477 -53.133 1.00 58.88 169 ASP A CA 1
ATOM 1336 C C . ASP A 1 169 ? 27.798 -14.481 -52.267 1.00 58.88 169 ASP A C 1
ATOM 1338 O O . ASP A 1 169 ? 27.157 -14.826 -51.282 1.00 58.88 169 ASP A O 1
ATOM 1342 N N . GLU A 1 170 ? 27.791 -13.220 -52.730 1.00 54.22 170 GLU A N 1
ATOM 1343 C CA . GLU A 1 170 ? 27.031 -12.039 -52.254 1.00 54.22 170 GLU A CA 1
ATOM 1344 C C . GLU A 1 170 ? 27.791 -11.002 -51.391 1.00 54.22 170 GLU A C 1
ATOM 1346 O O . GLU A 1 170 ? 27.219 -10.282 -50.575 1.00 54.22 170 GLU A O 1
ATOM 1351 N N . ASP A 1 171 ? 29.071 -10.789 -51.701 1.00 57.75 171 ASP A N 1
ATOM 1352 C CA . ASP A 1 171 ? 29.904 -9.646 -51.272 1.00 57.75 171 ASP A CA 1
ATOM 1353 C C . ASP A 1 171 ? 29.469 -8.279 -51.885 1.00 57.75 171 ASP A C 1
ATOM 1355 O O . ASP A 1 171 ? 30.272 -7.357 -52.037 1.00 57.75 171 ASP A O 1
ATOM 1359 N N . HIS A 1 172 ? 28.202 -8.121 -52.298 1.00 57.84 172 HIS A N 1
ATOM 1360 C CA . HIS A 1 172 ? 27.778 -7.002 -53.156 1.00 57.84 172 HIS A CA 1
ATOM 1361 C C . HIS A 1 172 ? 26.596 -6.155 -52.670 1.00 57.84 172 HIS A C 1
ATOM 1363 O O . HIS A 1 172 ? 26.344 -5.110 -53.270 1.00 57.84 172 HIS A O 1
ATOM 1369 N N . PHE A 1 173 ? 25.893 -6.529 -51.597 1.00 54.53 173 PHE A N 1
ATOM 1370 C CA . PHE A 1 173 ? 24.637 -5.847 -51.241 1.00 54.53 173 PHE A CA 1
ATOM 1371 C C . PHE A 1 173 ? 24.737 -4.820 -50.098 1.00 54.53 173 PHE A C 1
ATOM 1373 O O . PHE A 1 173 ? 23.808 -4.045 -49.883 1.00 54.53 173 PHE A O 1
ATOM 1380 N N . TYR A 1 174 ? 25.861 -4.758 -49.381 1.00 53.22 174 TYR A N 1
ATOM 1381 C CA . TYR A 1 174 ? 25.985 -3.905 -48.188 1.00 53.22 174 TYR A CA 1
ATOM 1382 C C . TYR A 1 174 ? 26.514 -2.485 -48.440 1.00 53.22 174 TYR A C 1
ATOM 1384 O O . TYR A 1 174 ? 26.437 -1.654 -47.542 1.00 53.22 174 TYR A O 1
ATOM 1392 N N . GLN A 1 175 ? 26.985 -2.153 -49.648 1.00 55.44 175 GLN A N 1
ATOM 1393 C CA . GLN A 1 175 ? 27.507 -0.804 -49.933 1.00 55.44 175 GLN A CA 1
ATOM 1394 C C . GLN A 1 175 ? 26.417 0.256 -50.173 1.00 55.44 175 GLN A C 1
ATOM 1396 O O . GLN A 1 175 ? 26.699 1.441 -50.045 1.00 55.44 175 GLN A O 1
ATOM 1401 N N . ASP A 1 176 ? 25.172 -0.136 -50.466 1.00 52.72 176 ASP A N 1
ATOM 1402 C CA . ASP A 1 176 ? 24.096 0.814 -50.816 1.00 52.72 176 ASP A CA 1
ATOM 1403 C C . ASP A 1 176 ? 23.233 1.242 -49.609 1.00 52.72 176 ASP A C 1
ATOM 1405 O O . ASP A 1 176 ? 22.405 2.149 -49.709 1.00 52.72 176 ASP A O 1
ATOM 1409 N N . LEU A 1 177 ? 23.415 0.603 -48.445 1.00 52.44 177 LEU A N 1
ATOM 1410 C CA . LEU A 1 177 ? 22.633 0.904 -47.240 1.00 52.44 177 LEU A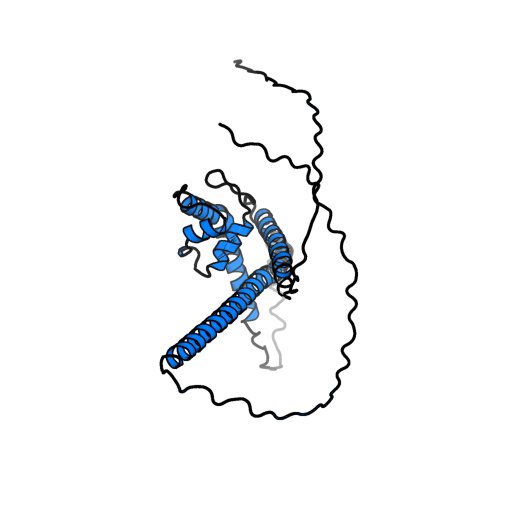 CA 1
ATOM 1411 C C . LEU A 1 177 ? 23.283 1.974 -46.345 1.00 52.44 177 LEU A C 1
ATOM 1413 O O . LEU A 1 177 ? 22.568 2.670 -45.621 1.00 52.44 177 LEU A O 1
ATOM 1417 N N . GLU A 1 178 ? 24.606 2.152 -46.420 1.00 55.94 178 GLU A N 1
ATOM 1418 C CA . GLU A 1 178 ? 25.324 3.183 -45.653 1.00 55.94 178 GLU A CA 1
ATOM 1419 C C . GLU A 1 178 ? 25.053 4.604 -46.192 1.00 55.94 178 GLU A C 1
ATOM 1421 O O . GLU A 1 178 ? 24.946 5.550 -45.412 1.00 55.94 178 GLU A O 1
ATOM 1426 N N . ASP A 1 179 ? 24.787 4.759 -47.494 1.00 56.31 179 ASP A N 1
ATOM 1427 C CA . ASP A 1 179 ? 24.557 6.071 -48.128 1.00 56.31 179 ASP A CA 1
ATOM 1428 C C . ASP A 1 179 ? 23.155 6.670 -47.862 1.00 56.31 179 ASP A C 1
ATOM 1430 O O . ASP A 1 179 ? 22.903 7.853 -48.125 1.00 56.31 179 ASP A O 1
ATOM 1434 N N . PHE A 1 180 ? 22.216 5.892 -47.305 1.00 52.00 180 PHE A N 1
ATOM 1435 C CA . PHE A 1 180 ? 20.863 6.380 -46.995 1.00 52.00 180 PHE A CA 1
ATOM 1436 C C . PHE A 1 180 ? 20.741 7.049 -45.620 1.00 52.00 180 PHE A C 1
ATOM 1438 O O . PHE A 1 180 ? 19.835 7.869 -45.421 1.00 52.00 180 PHE A O 1
ATOM 1445 N N . GLN A 1 181 ? 21.640 6.756 -44.676 1.00 53.88 181 GLN A N 1
ATOM 1446 C CA . GLN A 1 181 ? 21.576 7.348 -43.334 1.00 53.88 181 GLN A CA 1
ATOM 1447 C C . GLN A 1 181 ? 22.119 8.786 -43.290 1.00 53.88 181 GLN A C 1
ATOM 1449 O O . GLN A 1 181 ? 21.575 9.610 -42.549 1.00 53.88 181 GLN A O 1
ATOM 1454 N N . ASP A 1 182 ? 23.059 9.148 -44.167 1.00 51.97 182 ASP A N 1
ATOM 1455 C CA . ASP A 1 182 ? 23.704 10.473 -44.173 1.00 51.97 182 ASP A CA 1
ATOM 1456 C C . ASP A 1 182 ? 22.830 11.614 -44.734 1.00 51.97 182 ASP A C 1
ATOM 1458 O O . ASP A 1 182 ? 23.100 12.799 -44.515 1.00 51.97 182 ASP A O 1
ATOM 1462 N N . ARG A 1 183 ? 21.729 11.298 -45.430 1.00 51.81 183 ARG A N 1
ATOM 1463 C CA . ARG A 1 183 ? 20.845 12.311 -46.040 1.00 51.81 183 ARG A CA 1
ATOM 1464 C C . ARG A 1 183 ? 19.653 12.736 -45.195 1.00 51.81 183 ARG A C 1
ATOM 1466 O O . ARG A 1 183 ? 19.003 13.724 -45.543 1.00 51.81 183 ARG A O 1
ATOM 1473 N N . SER A 1 184 ? 19.346 12.029 -44.110 1.00 49.06 184 SER A N 1
ATOM 1474 C CA . SER A 1 184 ? 18.151 12.342 -43.318 1.00 49.06 184 SER A CA 1
ATOM 1475 C C . SER A 1 184 ? 18.323 13.564 -42.412 1.00 49.06 184 SER A C 1
ATOM 1477 O O . SER A 1 184 ? 17.315 14.150 -42.026 1.00 49.06 184 SER A O 1
ATOM 1479 N N . GLY A 1 185 ? 19.559 13.996 -42.109 1.00 50.47 185 GLY A N 1
ATOM 1480 C CA . GLY A 1 185 ? 19.847 15.245 -41.380 1.00 50.47 185 GLY A CA 1
ATOM 1481 C C . GLY A 1 185 ? 19.122 15.392 -40.035 1.00 50.47 185 GLY A C 1
ATOM 1482 O O . GLY A 1 185 ? 19.095 16.481 -39.458 1.00 50.47 185 GLY A O 1
ATOM 1483 N N . LEU A 1 186 ? 18.508 14.316 -39.544 1.00 50.03 186 LEU A N 1
ATOM 1484 C CA . LEU A 1 186 ? 17.794 14.272 -38.290 1.00 50.03 186 LEU A CA 1
ATOM 1485 C C . LEU A 1 186 ? 18.770 13.702 -37.270 1.00 50.03 186 LEU A C 1
ATOM 1487 O O . LEU A 1 186 ? 19.228 12.573 -37.440 1.00 50.03 186 LEU A O 1
ATOM 1491 N N . PRO A 1 187 ? 19.135 14.471 -36.231 1.00 48.41 187 PRO A N 1
ATOM 1492 C CA . PRO A 1 187 ? 19.977 13.945 -35.177 1.00 48.41 187 PRO A CA 1
ATOM 1493 C C . PRO A 1 187 ? 19.244 12.756 -34.558 1.00 48.41 187 PRO A C 1
ATOM 1495 O O . PRO A 1 187 ? 18.193 12.939 -33.940 1.00 48.41 187 PRO A O 1
ATOM 1498 N N . VAL A 1 188 ? 19.802 11.556 -34.737 1.00 50.59 188 VAL A N 1
ATOM 1499 C CA . VAL A 1 188 ? 19.470 10.357 -33.964 1.00 50.59 188 VAL A CA 1
ATOM 1500 C C . VAL A 1 188 ? 19.810 10.693 -32.513 1.00 50.59 188 VAL A C 1
ATOM 1502 O O . VAL A 1 188 ? 20.938 10.552 -32.043 1.00 50.59 188 VAL A O 1
ATOM 1505 N N . LYS A 1 189 ? 18.852 11.315 -31.828 1.00 50.88 189 LYS A N 1
ATOM 1506 C CA . LYS A 1 189 ? 18.951 11.673 -30.421 1.00 50.88 189 LYS A CA 1
ATOM 1507 C C . LYS A 1 189 ? 18.867 10.375 -29.633 1.00 50.88 189 LYS A C 1
ATOM 1509 O O . LYS A 1 189 ? 17.776 9.869 -29.466 1.00 50.88 189 LYS A O 1
ATOM 1514 N N . ARG A 1 190 ? 20.023 9.865 -29.205 1.00 53.09 190 ARG A N 1
ATOM 1515 C CA . ARG A 1 190 ? 20.293 9.151 -27.941 1.00 53.09 190 ARG A CA 1
ATOM 1516 C C . ARG A 1 190 ? 19.060 8.659 -27.154 1.00 53.09 190 ARG A C 1
ATOM 1518 O O . ARG A 1 190 ? 18.853 9.086 -26.029 1.00 53.09 190 ARG A O 1
ATOM 1525 N N . GLU A 1 191 ? 18.264 7.751 -27.712 1.00 54.81 191 GLU A N 1
ATOM 1526 C CA . GLU A 1 191 ? 17.210 7.054 -26.954 1.00 54.81 191 GLU A CA 1
ATOM 1527 C C . GLU A 1 191 ? 17.790 5.915 -26.090 1.00 54.81 191 GLU A C 1
ATOM 1529 O O . GLU A 1 191 ? 17.090 5.350 -25.262 1.00 54.81 191 GLU A O 1
ATOM 1534 N N . SER A 1 192 ? 19.080 5.585 -26.237 1.00 61.28 192 SER A N 1
ATOM 1535 C CA . SER A 1 192 ? 19.732 4.508 -25.483 1.00 61.28 192 SER A CA 1
ATOM 1536 C C . SER A 1 192 ? 20.062 4.872 -24.032 1.00 61.28 192 SER A C 1
ATOM 1538 O O . SER A 1 192 ? 19.967 4.009 -23.170 1.00 61.28 192 SER A O 1
ATOM 1540 N N . GLU A 1 193 ? 20.423 6.128 -23.744 1.00 56.78 193 GLU A N 1
ATOM 1541 C CA . GLU A 1 193 ? 20.759 6.560 -22.373 1.00 56.78 193 GLU A CA 1
ATOM 1542 C C . GLU A 1 193 ? 19.504 6.638 -21.489 1.00 56.78 193 GLU A C 1
ATOM 1544 O O . GLU A 1 193 ? 19.529 6.212 -20.339 1.00 56.78 193 GLU A O 1
ATOM 1549 N N . ASP A 1 194 ? 18.376 7.098 -22.041 1.00 57.53 194 ASP A N 1
ATOM 1550 C CA . ASP A 1 194 ? 17.105 7.132 -21.307 1.00 57.53 194 ASP A CA 1
ATOM 1551 C C . ASP A 1 194 ? 16.555 5.710 -21.063 1.00 57.53 194 ASP A C 1
ATOM 1553 O O . ASP A 1 194 ? 15.868 5.472 -20.071 1.00 57.53 194 ASP A O 1
ATOM 1557 N N . GLN A 1 195 ? 16.881 4.743 -21.931 1.00 59.28 195 GLN A N 1
ATOM 1558 C CA . GLN A 1 195 ? 16.459 3.348 -21.784 1.00 59.28 195 GLN A CA 1
ATOM 1559 C C . GLN A 1 195 ? 17.246 2.602 -20.694 1.00 59.28 195 GLN A C 1
ATOM 1561 O O . GLN A 1 195 ? 16.656 1.803 -19.968 1.00 59.28 195 GLN A O 1
ATOM 1566 N N . GLU A 1 196 ? 18.543 2.886 -20.546 1.00 73.56 196 GLU A N 1
ATOM 1567 C CA . GLU A 1 196 ? 19.399 2.300 -19.504 1.00 73.56 196 GLU A CA 1
ATOM 1568 C C . GLU A 1 196 ? 18.952 2.737 -18.103 1.00 73.56 196 GLU A C 1
ATOM 1570 O O . GLU A 1 196 ? 18.780 1.895 -17.226 1.00 73.56 196 GLU A O 1
ATOM 1575 N N . VAL A 1 197 ? 18.631 4.024 -17.921 1.00 65.31 197 VAL A N 1
ATOM 1576 C CA . VAL A 1 197 ? 18.104 4.546 -16.646 1.00 65.31 197 VAL A CA 1
ATOM 1577 C C . VAL A 1 197 ? 16.755 3.914 -16.304 1.00 65.31 197 VAL A C 1
ATOM 1579 O O . VAL A 1 197 ? 16.494 3.596 -15.147 1.00 65.31 197 VAL A O 1
ATOM 1582 N N . VAL A 1 198 ? 15.894 3.691 -17.300 1.00 63.41 198 VAL A N 1
ATOM 1583 C CA . VAL A 1 198 ? 14.609 3.007 -17.100 1.00 63.41 198 VAL A CA 1
ATOM 1584 C C . VAL A 1 198 ? 14.811 1.542 -16.712 1.00 63.41 198 VAL A C 1
ATOM 1586 O O . VAL A 1 198 ? 14.033 1.015 -15.919 1.00 63.41 198 VAL A O 1
ATOM 1589 N N . ASP A 1 199 ? 15.821 0.866 -17.252 1.00 68.75 199 ASP A N 1
ATOM 1590 C CA . ASP A 1 199 ? 16.085 -0.535 -16.931 1.00 68.75 199 ASP A CA 1
ATOM 1591 C C . ASP A 1 199 ? 16.780 -0.701 -15.568 1.00 68.75 199 ASP A C 1
ATOM 1593 O O . ASP A 1 199 ? 16.384 -1.589 -14.814 1.00 68.75 199 ASP A O 1
ATOM 1597 N N . GLU A 1 200 ? 17.686 0.203 -15.184 1.00 73.19 200 GLU A N 1
ATOM 1598 C CA . GLU A 1 200 ? 18.250 0.270 -13.825 1.00 73.19 200 GLU A CA 1
ATOM 1599 C C . GLU A 1 200 ? 17.159 0.601 -12.791 1.00 73.19 200 GLU A C 1
ATOM 1601 O O . GLU A 1 200 ? 17.062 -0.034 -11.740 1.00 73.19 200 GLU A O 1
ATOM 1606 N N . LEU A 1 201 ? 16.253 1.529 -13.117 1.00 68.44 201 LEU A N 1
ATOM 1607 C CA . LEU A 1 201 ? 15.113 1.864 -12.265 1.00 68.44 201 LEU A CA 1
ATOM 1608 C C . LEU A 1 201 ? 14.137 0.691 -12.120 1.00 68.44 201 LEU A C 1
ATOM 1610 O O . LEU A 1 201 ? 13.613 0.454 -11.031 1.00 68.44 201 LEU A O 1
ATOM 1614 N N . LYS A 1 202 ? 13.914 -0.072 -13.197 1.00 63.12 202 LYS A N 1
ATOM 1615 C CA . LYS A 1 202 ? 13.131 -1.314 -13.151 1.00 63.12 202 LYS A CA 1
ATOM 1616 C C . LYS A 1 202 ? 13.799 -2.382 -12.308 1.00 63.12 202 LYS A C 1
ATOM 1618 O O . LYS A 1 202 ? 13.085 -3.092 -11.612 1.00 63.12 202 LYS A O 1
ATOM 1623 N N . GLU A 1 203 ? 15.116 -2.529 -12.384 1.00 69.94 203 GLU A N 1
ATOM 1624 C CA . GLU A 1 203 ? 15.851 -3.511 -11.586 1.00 69.94 203 GLU A CA 1
ATOM 1625 C C . GLU A 1 203 ? 15.821 -3.127 -10.100 1.00 69.94 203 GLU A C 1
ATOM 1627 O O . GLU A 1 203 ? 15.519 -3.957 -9.243 1.00 69.94 203 GLU A O 1
ATOM 1632 N N . CYS A 1 204 ? 15.936 -1.830 -9.805 1.00 61.62 204 CYS A N 1
ATOM 1633 C CA . CYS A 1 204 ? 15.752 -1.299 -8.460 1.00 61.62 204 CYS A CA 1
ATOM 1634 C C . CYS A 1 204 ? 14.314 -1.514 -7.947 1.00 61.62 204 CYS A C 1
ATOM 1636 O O . CYS A 1 204 ? 14.120 -1.894 -6.795 1.00 61.62 204 CYS A O 1
ATOM 1638 N N . PHE A 1 205 ? 13.288 -1.345 -8.789 1.00 61.81 205 PHE A N 1
ATOM 1639 C CA . PHE A 1 205 ? 11.899 -1.683 -8.438 1.00 61.81 205 PHE A CA 1
ATOM 1640 C C . PHE A 1 205 ? 11.654 -3.199 -8.333 1.00 61.81 205 PHE A C 1
ATOM 1642 O O . PHE A 1 205 ? 10.818 -3.620 -7.537 1.00 61.81 205 PHE A O 1
ATOM 1649 N N . LYS A 1 206 ? 12.369 -4.023 -9.111 1.00 62.91 206 LYS A N 1
ATOM 1650 C CA . LYS A 1 206 ? 12.271 -5.493 -9.127 1.00 62.91 206 LYS A CA 1
ATOM 1651 C C . LYS A 1 206 ? 12.709 -6.076 -7.794 1.00 62.91 206 LYS A C 1
ATOM 1653 O O . LYS A 1 206 ? 11.948 -6.815 -7.175 1.00 62.91 206 LYS A O 1
ATOM 1658 N N . GLU A 1 207 ? 13.910 -5.720 -7.354 1.00 68.69 207 GLU A N 1
ATOM 1659 C CA . GLU A 1 207 ? 14.438 -6.193 -6.076 1.00 68.69 207 GLU A CA 1
ATOM 1660 C C . GLU A 1 207 ? 13.611 -5.653 -4.909 1.00 68.69 207 GLU A C 1
ATOM 1662 O O . GLU A 1 207 ? 13.490 -6.324 -3.887 1.00 68.69 207 GLU A O 1
ATOM 1667 N N . ASN A 1 208 ? 12.993 -4.474 -5.073 1.00 59.88 208 ASN A N 1
ATOM 1668 C CA . ASN A 1 208 ? 12.250 -3.812 -4.010 1.00 59.88 208 ASN A CA 1
ATOM 1669 C C . ASN A 1 208 ? 10.781 -4.253 -3.847 1.00 59.88 208 ASN A C 1
ATOM 1671 O O . ASN A 1 208 ? 10.323 -4.504 -2.736 1.00 59.88 208 ASN A O 1
ATOM 1675 N N . LEU A 1 209 ? 10.044 -4.493 -4.923 1.00 64.00 209 LEU A N 1
ATOM 1676 C CA . LEU A 1 209 ? 8.668 -4.977 -4.779 1.00 64.00 209 LEU A CA 1
ATOM 1677 C C . LEU A 1 209 ? 8.599 -6.470 -4.465 1.00 64.00 209 LEU A C 1
ATOM 1679 O O . LEU A 1 209 ? 7.688 -6.891 -3.754 1.00 64.00 209 LEU A O 1
ATOM 1683 N N . ALA A 1 210 ? 9.538 -7.268 -4.982 1.00 64.69 210 ALA A N 1
ATOM 1684 C CA . ALA A 1 210 ? 9.523 -8.714 -4.783 1.00 64.69 210 ALA A CA 1
ATOM 1685 C C . ALA A 1 210 ? 9.596 -9.075 -3.297 1.00 64.69 210 ALA A C 1
ATOM 1687 O O . ALA A 1 210 ? 8.744 -9.818 -2.825 1.00 64.69 210 ALA A O 1
ATOM 1688 N N . ALA A 1 211 ? 10.518 -8.473 -2.535 1.00 67.50 211 ALA A N 1
ATOM 1689 C CA . ALA A 1 211 ? 10.622 -8.828 -1.122 1.00 67.50 211 ALA A CA 1
ATOM 1690 C C . ALA A 1 211 ? 9.461 -8.269 -0.275 1.00 67.50 211 ALA A C 1
ATOM 1692 O O . ALA A 1 211 ? 9.111 -8.885 0.712 1.00 67.50 211 ALA A O 1
ATOM 1693 N N . LEU A 1 212 ? 8.807 -7.165 -0.673 1.00 63.38 212 LEU A N 1
ATOM 1694 C CA . LEU A 1 212 ? 7.621 -6.669 0.046 1.00 63.38 212 LEU A CA 1
ATOM 1695 C C . LEU A 1 212 ? 6.427 -7.628 -0.123 1.00 63.38 212 LEU A C 1
ATOM 1697 O O . LEU A 1 212 ? 5.606 -7.766 0.778 1.00 63.38 212 LEU A O 1
ATOM 1701 N N . PHE A 1 213 ? 6.303 -8.263 -1.293 1.00 66.12 213 PHE A N 1
ATOM 1702 C CA . PHE A 1 213 ? 5.227 -9.215 -1.567 1.00 66.12 213 PHE A CA 1
ATOM 1703 C C . PHE A 1 213 ? 5.542 -10.631 -1.084 1.00 66.12 213 PHE A C 1
ATOM 1705 O O . PHE A 1 213 ? 4.638 -11.255 -0.542 1.00 66.12 213 PHE A O 1
ATOM 1712 N N . GLU A 1 214 ? 6.768 -11.136 -1.259 1.00 74.56 214 GLU A N 1
ATOM 1713 C CA . GLU A 1 214 ? 7.156 -12.453 -0.726 1.00 74.56 214 GLU A CA 1
ATOM 1714 C C . GLU A 1 214 ? 7.026 -12.491 0.790 1.00 74.56 214 GLU A C 1
ATOM 1716 O O . GLU A 1 214 ? 6.412 -13.407 1.316 1.00 74.56 214 GLU A O 1
ATOM 1721 N N . GLU A 1 215 ? 7.491 -11.462 1.489 1.00 70.62 215 GLU A N 1
ATOM 1722 C CA . GLU A 1 215 ? 7.446 -11.440 2.948 1.00 70.62 215 GLU A CA 1
ATOM 1723 C C . GLU A 1 215 ? 6.005 -11.388 3.483 1.00 70.62 215 GLU A C 1
ATOM 1725 O O . GLU A 1 215 ? 5.620 -12.168 4.351 1.00 70.62 215 GLU A O 1
ATOM 1730 N N . VAL A 1 216 ? 5.147 -10.553 2.882 1.00 68.94 216 VAL A N 1
ATOM 1731 C CA . VAL A 1 216 ? 3.717 -10.515 3.234 1.00 68.94 216 VAL A CA 1
ATOM 1732 C C . VAL A 1 216 ? 3.012 -11.833 2.886 1.00 68.94 216 VAL A C 1
ATOM 1734 O O . VAL A 1 216 ? 2.007 -12.168 3.515 1.00 68.94 216 VAL A O 1
ATOM 1737 N N . LEU A 1 217 ? 3.490 -12.582 1.890 1.00 73.00 217 LEU A N 1
ATOM 1738 C CA . LEU A 1 217 ? 2.950 -13.899 1.553 1.00 73.00 217 LEU A CA 1
ATOM 1739 C C . LEU A 1 217 ? 3.433 -14.983 2.529 1.00 73.00 217 LEU A C 1
ATOM 1741 O O . LEU A 1 217 ? 2.592 -15.767 2.972 1.00 73.00 217 LEU A O 1
ATOM 1745 N N . ASP A 1 218 ? 4.710 -14.974 2.912 1.00 72.31 218 ASP A N 1
ATOM 1746 C CA . ASP A 1 218 ? 5.319 -15.916 3.862 1.00 72.31 218 ASP A CA 1
ATOM 1747 C C . ASP A 1 218 ? 4.714 -15.778 5.267 1.00 72.31 218 ASP A C 1
ATOM 1749 O O . ASP A 1 218 ? 4.338 -16.776 5.891 1.00 72.31 218 ASP A O 1
ATOM 1753 N N . ASP A 1 219 ? 4.541 -14.546 5.756 1.00 70.25 219 ASP A N 1
ATOM 1754 C CA . ASP A 1 219 ? 3.899 -14.290 7.052 1.00 70.25 219 ASP A CA 1
ATOM 1755 C C . ASP A 1 219 ? 2.455 -14.807 7.089 1.00 70.25 219 ASP A C 1
ATOM 1757 O O . ASP A 1 219 ? 1.986 -15.323 8.108 1.00 70.25 219 ASP A O 1
ATOM 1761 N N . LEU A 1 220 ? 1.755 -14.723 5.958 1.00 61.72 220 LEU A N 1
ATOM 1762 C CA . LEU A 1 220 ? 0.386 -15.208 5.820 1.00 61.72 220 LEU A CA 1
ATOM 1763 C C . LEU A 1 220 ? 0.299 -16.732 5.732 1.00 61.72 220 LEU A C 1
ATOM 1765 O O . LEU A 1 220 ? -0.613 -17.306 6.323 1.00 61.72 220 LEU A O 1
ATOM 1769 N N . GLU A 1 221 ? 1.215 -17.389 5.020 1.00 77.19 221 GLU A N 1
ATOM 1770 C CA . GLU A 1 221 ? 1.281 -18.858 4.999 1.00 77.19 221 GLU A CA 1
ATOM 1771 C C . GLU A 1 221 ? 1.566 -19.403 6.407 1.00 77.19 221 GLU A C 1
ATOM 1773 O O . GLU A 1 221 ? 0.983 -20.399 6.845 1.00 77.19 221 GLU A O 1
ATOM 1778 N N . LYS A 1 222 ? 2.397 -18.691 7.173 1.00 79.06 222 LYS A N 1
ATOM 1779 C CA . LYS A 1 222 ? 2.717 -19.033 8.560 1.00 79.06 222 LYS A CA 1
ATOM 1780 C C . LYS A 1 222 ? 1.547 -18.807 9.524 1.00 79.06 222 LYS A C 1
ATOM 1782 O O . LYS A 1 222 ? 1.385 -19.596 10.457 1.00 79.06 222 LYS A O 1
ATOM 1787 N N . GLU A 1 223 ? 0.742 -17.762 9.323 1.00 70.88 223 GLU A N 1
ATOM 1788 C CA . GLU A 1 223 ? -0.475 -17.514 10.114 1.00 70.88 223 GLU A CA 1
ATOM 1789 C C . GLU A 1 223 ? -1.567 -18.555 9.812 1.00 70.88 223 GLU A C 1
ATOM 1791 O O . GLU A 1 223 ? -2.178 -19.083 10.742 1.00 70.88 223 GLU A O 1
ATOM 1796 N N . GLU A 1 224 ? -1.747 -18.934 8.543 1.00 75.94 224 GLU A N 1
ATOM 1797 C CA . GLU A 1 224 ? -2.679 -19.995 8.127 1.00 75.94 224 GLU A CA 1
ATOM 1798 C C . GLU A 1 224 ? -2.287 -21.358 8.726 1.00 75.94 224 GLU A C 1
ATOM 1800 O O . GLU A 1 224 ? -3.118 -22.031 9.339 1.00 75.94 224 GLU A O 1
ATOM 1805 N N . ALA A 1 225 ? -0.999 -21.716 8.676 1.00 74.12 225 ALA A N 1
ATOM 1806 C CA . ALA A 1 225 ? -0.489 -22.941 9.296 1.00 74.12 225 ALA A CA 1
ATOM 1807 C C . ALA A 1 225 ? -0.629 -22.949 10.833 1.00 74.12 225 ALA A C 1
ATOM 1809 O O . ALA A 1 225 ? -0.839 -24.003 11.440 1.00 74.12 225 ALA A O 1
ATOM 1810 N N . ALA A 1 226 ? -0.519 -21.786 11.485 1.00 73.25 226 ALA A N 1
ATOM 1811 C CA . ALA A 1 226 ? -0.747 -21.671 12.924 1.00 73.25 226 ALA A CA 1
ATOM 1812 C C . ALA A 1 226 ? -2.233 -21.833 13.283 1.00 73.25 226 ALA A C 1
ATOM 1814 O O . ALA A 1 226 ? -2.552 -22.435 14.311 1.00 73.25 226 ALA A O 1
ATOM 1815 N N . GLN A 1 227 ? -3.133 -21.342 12.430 1.00 69.06 227 GLN A N 1
ATOM 1816 C CA . GLN A 1 227 ? -4.572 -21.447 12.640 1.00 69.06 227 GLN A CA 1
ATOM 1817 C C . GLN A 1 227 ? -5.078 -22.890 12.480 1.00 69.06 227 GLN A C 1
ATOM 1819 O O . GLN A 1 227 ? -5.875 -23.344 13.302 1.00 69.06 227 GLN A O 1
ATOM 1824 N N . GLU A 1 228 ? -4.572 -23.651 11.502 1.00 70.38 228 GLU A N 1
ATOM 1825 C CA . GLU A 1 228 ? -4.925 -25.074 11.352 1.00 70.38 228 GLU A CA 1
ATOM 1826 C C . GLU A 1 228 ? -4.514 -25.918 12.574 1.00 70.38 228 GLU A C 1
ATOM 1828 O O . GLU A 1 228 ? -5.217 -26.861 12.949 1.00 70.38 228 GLU A O 1
ATOM 1833 N N . HIS A 1 229 ? -3.415 -25.561 13.248 1.00 65.88 229 HIS A N 1
ATOM 1834 C CA . HIS A 1 229 ? -2.957 -26.287 14.434 1.00 65.88 229 HIS A CA 1
ATOM 1835 C C . HIS A 1 229 ? -3.869 -26.065 15.658 1.00 65.88 229 HIS A C 1
ATOM 1837 O O . HIS A 1 229 ? -4.020 -26.971 16.483 1.00 65.88 229 HIS A O 1
ATOM 1843 N N . GLU A 1 230 ? -4.504 -24.898 15.801 1.00 64.19 230 GLU A N 1
ATOM 1844 C CA . GLU A 1 230 ? -5.459 -24.682 16.899 1.00 64.19 230 GLU A CA 1
ATOM 1845 C C . GLU A 1 230 ? -6.758 -25.478 16.689 1.00 64.19 230 GLU A C 1
ATOM 1847 O O . GLU A 1 230 ? -7.322 -26.009 17.650 1.00 64.19 230 GLU A O 1
ATOM 1852 N N . GLU A 1 231 ? -7.223 -25.639 15.446 1.00 59.19 231 GLU A N 1
ATOM 1853 C CA . GLU A 1 231 ? -8.475 -26.356 15.171 1.00 59.19 231 GLU A CA 1
ATOM 1854 C C . GLU A 1 231 ? -8.396 -27.858 15.504 1.00 59.19 231 GLU A C 1
ATOM 1856 O O . GLU A 1 231 ? -9.370 -28.427 16.015 1.00 59.19 231 GLU A O 1
ATOM 1861 N N . ASP A 1 232 ? -7.237 -28.494 15.311 1.00 59.72 232 ASP A N 1
ATOM 1862 C CA . ASP A 1 232 ? -7.033 -29.915 15.640 1.00 59.72 232 ASP A CA 1
ATOM 1863 C C . ASP A 1 232 ? -6.948 -30.154 17.169 1.00 59.72 232 ASP A C 1
ATOM 1865 O O . ASP A 1 232 ? -7.415 -31.169 17.712 1.00 59.72 232 ASP A O 1
ATOM 1869 N N . GLU A 1 233 ? -6.456 -29.164 17.922 1.00 60.31 233 GLU A N 1
ATOM 1870 C CA . GLU A 1 233 ? -6.420 -29.227 19.386 1.00 60.31 233 GLU A CA 1
ATOM 1871 C C . GLU A 1 233 ? -7.825 -29.063 20.001 1.00 60.31 233 GLU A C 1
ATOM 1873 O O . GLU A 1 233 ? -8.186 -29.766 20.952 1.00 60.31 233 GLU A O 1
ATOM 1878 N N . PHE A 1 234 ? -8.690 -28.226 19.415 1.00 58.19 234 PHE A N 1
ATOM 1879 C CA . PHE A 1 234 ? -10.088 -28.117 19.852 1.00 58.19 234 PHE A CA 1
ATOM 1880 C C . PHE A 1 234 ? -10.914 -29.375 19.541 1.00 58.19 234 PHE A C 1
ATOM 1882 O O . PHE A 1 234 ? -11.752 -29.776 20.362 1.00 58.19 234 PHE A O 1
ATOM 1889 N N . GLN A 1 235 ? -10.673 -30.040 18.405 1.00 60.06 235 GLN A N 1
ATOM 1890 C CA . GLN A 1 235 ? -11.365 -31.291 18.070 1.00 60.06 235 GLN A CA 1
ATOM 1891 C C . GLN A 1 235 ? -10.922 -32.460 18.961 1.00 60.06 235 GLN A C 1
ATOM 1893 O O . GLN A 1 235 ? -11.761 -33.242 19.428 1.00 60.06 235 GLN A O 1
ATOM 1898 N N . SER A 1 236 ? -9.631 -32.553 19.282 1.00 61.53 236 SER A N 1
ATOM 1899 C CA . SER A 1 236 ? -9.131 -33.573 20.212 1.00 61.53 236 SER A CA 1
ATOM 1900 C C . SER A 1 236 ? -9.617 -33.349 21.655 1.00 61.53 236 SER A C 1
ATOM 1902 O O . SER A 1 236 ? -9.938 -34.322 22.349 1.00 61.53 236 SER A O 1
ATOM 1904 N N . ASN A 1 237 ? -9.798 -32.096 22.094 1.00 57.00 237 ASN A N 1
ATOM 1905 C CA . ASN A 1 237 ? -10.376 -31.793 23.410 1.00 57.00 237 ASN A CA 1
ATOM 1906 C C . ASN A 1 237 ? -11.882 -32.116 23.495 1.00 57.00 237 ASN A C 1
ATOM 1908 O O . ASN A 1 237 ? -12.345 -32.640 24.514 1.00 57.00 237 ASN A O 1
ATOM 1912 N N . LEU A 1 238 ? -12.648 -31.893 22.418 1.00 57.59 238 LEU A N 1
ATOM 1913 C CA . LEU A 1 238 ? -14.064 -32.288 22.341 1.00 57.59 238 LEU A CA 1
ATOM 1914 C C . LEU A 1 238 ? -14.244 -33.810 22.449 1.00 57.59 238 LEU A C 1
ATOM 1916 O O . LEU A 1 238 ? -15.088 -34.281 23.217 1.00 57.59 238 LEU A O 1
ATOM 1920 N N . HIS A 1 239 ? -13.391 -34.589 21.778 1.00 53.75 239 HIS A N 1
ATOM 1921 C CA . HIS A 1 239 ? -13.398 -36.051 21.903 1.00 53.75 239 HIS A CA 1
ATOM 1922 C C . HIS A 1 239 ? -12.947 -36.555 23.285 1.00 53.75 239 HIS A C 1
ATOM 1924 O O . HIS A 1 239 ? -13.352 -37.646 23.707 1.00 53.75 239 HIS A O 1
ATOM 1930 N N . SER A 1 240 ? -12.145 -35.775 24.013 1.00 54.50 240 SER A N 1
ATOM 1931 C CA . SER A 1 240 ? -11.723 -36.100 25.380 1.00 54.50 240 SER A CA 1
ATOM 1932 C C . SER A 1 240 ? -12.832 -35.833 26.411 1.00 54.50 240 SER A C 1
ATOM 1934 O O . SER A 1 240 ? -12.998 -36.600 27.364 1.00 54.50 240 SER A O 1
ATOM 1936 N N . LEU A 1 241 ? -13.659 -34.804 26.192 1.00 54.47 241 LEU A N 1
ATOM 1937 C CA . LEU A 1 241 ? -14.760 -34.439 27.091 1.00 54.47 241 LEU A CA 1
ATOM 1938 C C . LEU A 1 241 ? -15.966 -35.388 26.959 1.00 54.47 241 LEU A C 1
ATOM 1940 O O . LEU A 1 241 ? -16.599 -35.729 27.961 1.00 54.47 241 LEU A O 1
ATOM 1944 N N . GLU A 1 242 ? -16.227 -35.918 25.760 1.00 51.31 242 GLU A N 1
ATOM 1945 C CA . GLU A 1 242 ? -17.308 -36.892 25.531 1.00 51.31 242 GLU A CA 1
ATOM 1946 C C . GLU A 1 242 ? -17.026 -38.272 26.166 1.00 51.31 242 GLU A C 1
ATOM 1948 O O . GLU A 1 242 ? -17.950 -39.031 26.467 1.00 51.31 242 GLU A O 1
ATOM 1953 N N . ARG A 1 243 ? -15.762 -38.586 26.489 1.00 54.06 243 ARG A N 1
ATOM 1954 C CA . ARG A 1 243 ? -15.398 -39.818 27.217 1.00 54.06 243 ARG A CA 1
ATOM 1955 C C . ARG A 1 243 ? -15.518 -39.722 28.743 1.00 54.06 243 ARG A C 1
ATOM 1957 O O . ARG A 1 243 ? -15.399 -40.755 29.400 1.00 54.06 243 ARG A O 1
ATOM 1964 N N . GLN A 1 244 ? -15.796 -38.550 29.324 1.00 53.56 244 GLN A N 1
ATOM 1965 C CA . GLN A 1 244 ? -15.917 -38.399 30.786 1.00 53.56 244 GLN A CA 1
ATOM 1966 C C . GLN A 1 244 ? -17.347 -38.538 31.341 1.00 53.56 244 GLN A C 1
ATOM 1968 O O . GLN A 1 244 ? -17.537 -38.501 32.555 1.00 53.56 244 GLN A O 1
ATOM 1973 N N . LEU A 1 245 ? -18.361 -38.763 30.498 1.00 52.12 245 LEU A N 1
ATOM 1974 C CA . LEU A 1 245 ? -19.750 -38.948 30.952 1.00 52.12 245 LEU A CA 1
ATOM 1975 C C . LEU A 1 245 ? -20.104 -40.379 31.391 1.00 52.12 245 LEU A C 1
ATOM 1977 O O . LEU A 1 245 ? -21.239 -40.629 31.797 1.00 52.12 245 LEU A O 1
ATOM 1981 N N . TYR A 1 246 ? -19.146 -41.310 31.391 1.00 60.09 246 TYR A N 1
ATOM 1982 C CA . TYR A 1 246 ? -19.321 -42.599 32.059 1.00 60.09 246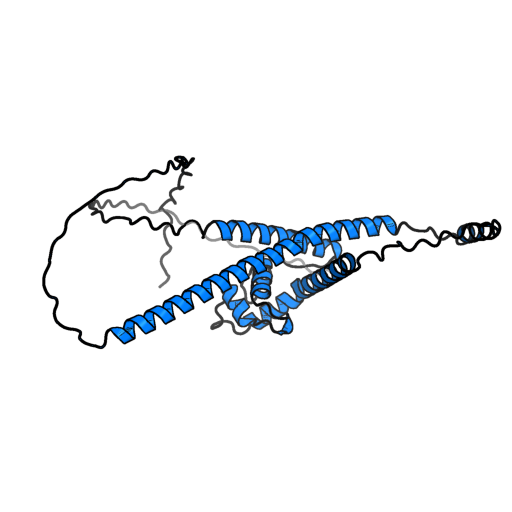 TYR A CA 1
ATOM 1983 C C . TYR A 1 246 ? -18.651 -42.577 33.441 1.00 60.09 246 TYR A C 1
ATOM 1985 O O . TYR A 1 246 ? -17.428 -42.453 33.516 1.00 60.09 246 TYR A O 1
ATOM 1993 N N . PRO A 1 247 ? -19.410 -42.734 34.546 1.00 52.66 247 PRO A N 1
ATOM 1994 C CA . PRO A 1 247 ? -18.842 -42.865 35.881 1.00 52.66 247 PRO A CA 1
ATOM 1995 C C . PRO A 1 247 ? -18.140 -44.222 35.991 1.00 52.66 247 PRO A C 1
ATOM 1997 O O . PRO A 1 247 ? -18.746 -45.236 36.340 1.00 52.66 247 PRO A O 1
ATOM 2000 N N . SER A 1 248 ? -16.855 -44.258 35.644 1.00 54.09 248 SER A N 1
ATOM 2001 C CA . SER A 1 248 ? -16.023 -45.437 35.851 1.00 54.09 248 SER A CA 1
ATOM 2002 C C . SER A 1 248 ? -15.590 -45.494 37.314 1.00 54.09 248 SER A C 1
ATOM 2004 O O . SER A 1 248 ? -14.962 -44.571 37.821 1.00 54.09 248 SER A O 1
ATOM 2006 N N . SER A 1 249 ? -16.029 -46.573 37.959 1.00 56.88 249 SER A N 1
ATOM 2007 C CA . SER A 1 249 ? -15.572 -47.260 39.174 1.00 56.88 249 SER A CA 1
ATOM 2008 C C . SER A 1 249 ? -14.565 -46.579 40.130 1.00 56.88 249 SER A C 1
ATOM 2010 O O . SER A 1 249 ? -13.571 -45.996 39.708 1.00 56.88 249 SER A O 1
ATOM 2012 N N . PRO A 1 250 ? -14.743 -46.758 41.455 1.00 55.97 250 PRO A N 1
ATOM 2013 C CA . PRO A 1 250 ? -13.896 -46.147 42.479 1.00 55.97 250 PRO A CA 1
ATOM 2014 C C . PRO A 1 250 ? -12.427 -46.617 42.414 1.00 55.97 250 PRO A C 1
ATOM 2016 O O . PRO A 1 250 ? -12.165 -47.777 42.082 1.00 55.97 250 PRO A O 1
ATOM 2019 N N . PRO A 1 251 ? -11.464 -45.752 42.789 1.00 52.50 251 PRO A N 1
ATOM 2020 C CA . PRO A 1 251 ? -10.041 -46.058 42.716 1.00 52.50 251 PRO A CA 1
ATOM 2021 C C . PRO A 1 251 ? -9.624 -47.063 43.800 1.00 52.50 251 PRO A C 1
ATOM 2023 O O . PRO A 1 251 ? -9.819 -46.845 44.997 1.00 52.50 251 PRO A O 1
ATOM 2026 N N . VAL A 1 252 ? -9.008 -48.163 43.365 1.00 50.53 252 VAL A N 1
ATOM 2027 C CA . VAL A 1 252 ? -8.258 -49.093 44.220 1.00 50.53 252 VAL A CA 1
ATOM 2028 C C . VAL A 1 252 ? -6.893 -48.470 44.526 1.00 50.53 252 VAL A C 1
ATOM 2030 O O . VAL A 1 252 ? -6.252 -47.896 43.652 1.00 50.53 252 VAL A O 1
ATOM 2033 N N . GLY A 1 253 ? -6.502 -48.538 45.799 1.00 46.56 253 GLY A N 1
ATOM 2034 C CA . GLY A 1 253 ? -5.393 -47.798 46.396 1.00 46.56 253 GLY A CA 1
ATOM 2035 C C . GLY A 1 253 ? -3.968 -48.137 45.918 1.00 46.56 253 GLY A C 1
ATOM 2036 O O . GLY A 1 253 ? -3.757 -48.956 45.025 1.00 46.56 253 GLY A O 1
ATOM 2037 N N . PRO A 1 254 ? -2.968 -47.482 46.538 1.00 57.22 254 PRO A N 1
ATOM 2038 C CA . PRO A 1 254 ? -1.631 -47.314 45.983 1.00 57.22 254 PRO A CA 1
ATOM 2039 C C . PRO A 1 254 ? -0.757 -48.558 46.192 1.00 57.22 254 PRO A C 1
ATOM 2041 O O . PRO A 1 254 ? -0.463 -48.937 47.325 1.00 57.22 254 PRO A O 1
ATOM 2044 N N . SER A 1 255 ? -0.285 -49.156 45.097 1.00 45.00 255 SER A N 1
ATOM 2045 C CA . SER A 1 255 ? 0.785 -50.158 45.113 1.00 45.00 255 SER A CA 1
ATOM 2046 C C . SER A 1 255 ? 2.080 -49.500 44.657 1.00 45.00 255 SER A C 1
ATOM 2048 O O . SER A 1 255 ? 2.218 -49.101 43.503 1.00 45.00 255 SER A O 1
ATOM 2050 N N . GLY A 1 256 ? 3.010 -49.330 45.594 1.00 54.59 256 GLY A N 1
ATOM 2051 C CA . GLY A 1 256 ? 4.291 -48.689 45.347 1.00 54.59 256 GLY A CA 1
ATOM 2052 C C . GLY A 1 256 ? 5.307 -49.591 44.649 1.00 54.59 256 GLY A C 1
ATOM 2053 O O . GLY A 1 256 ? 5.523 -50.716 45.076 1.00 54.59 256 GLY A O 1
ATOM 2054 N N . HIS A 1 257 ? 6.020 -49.023 43.678 1.00 45.19 257 HIS A N 1
ATOM 2055 C CA . HIS A 1 257 ? 7.352 -49.410 43.184 1.00 45.19 257 HIS A CA 1
ATOM 2056 C C . HIS A 1 257 ? 7.963 -48.107 42.625 1.00 45.19 257 HIS A C 1
ATOM 2058 O O . HIS A 1 257 ? 7.351 -47.491 41.769 1.00 45.19 257 HIS A O 1
ATOM 2064 N N . LYS A 1 258 ? 8.952 -47.420 43.215 1.00 55.34 258 LYS A N 1
ATOM 2065 C CA . LYS A 1 258 ? 10.376 -47.699 43.496 1.00 55.34 258 LYS A CA 1
ATOM 2066 C C . LYS A 1 258 ? 11.239 -48.109 42.279 1.00 55.34 258 LYS A C 1
ATOM 2068 O O . LYS A 1 258 ? 11.298 -49.295 41.982 1.00 55.34 258 LYS A O 1
ATOM 2073 N N . ARG A 1 259 ? 12.067 -47.120 41.859 1.00 46.69 259 ARG A N 1
ATOM 2074 C CA . ARG A 1 259 ? 13.434 -47.144 41.246 1.00 46.69 259 ARG A CA 1
ATOM 2075 C C . ARG A 1 259 ? 13.528 -47.220 39.707 1.00 46.69 259 ARG A C 1
ATOM 2077 O O . ARG A 1 259 ? 12.591 -47.746 39.122 1.00 46.69 259 ARG A O 1
ATOM 2084 N N . PRO A 1 260 ? 14.714 -46.955 39.104 1.00 55.84 260 PRO A N 1
ATOM 2085 C CA . PRO A 1 260 ? 15.748 -45.905 39.312 1.00 55.84 260 PRO A CA 1
ATOM 2086 C C . PRO A 1 260 ? 16.118 -45.189 37.968 1.00 55.84 260 PRO A C 1
ATOM 2088 O O . PRO A 1 260 ? 15.612 -45.590 36.932 1.00 55.84 260 PRO A O 1
ATOM 2091 N N . LEU A 1 261 ? 16.723 -43.988 37.987 1.00 59.28 261 LEU A N 1
ATOM 2092 C CA . LEU A 1 261 ? 18.132 -43.659 37.628 1.00 59.28 261 LEU A CA 1
ATOM 2093 C C . LEU A 1 261 ? 18.630 -44.227 36.280 1.00 59.28 261 LEU A C 1
ATOM 2095 O O . LEU A 1 261 ? 18.748 -45.441 36.204 1.00 59.28 261 LEU A O 1
ATOM 2099 N N . ASP A 1 262 ? 18.926 -43.337 35.321 1.00 49.84 262 ASP A N 1
ATOM 2100 C CA . ASP A 1 262 ? 20.052 -43.303 34.347 1.00 49.84 262 ASP A CA 1
ATOM 2101 C C . ASP A 1 262 ? 19.867 -41.974 33.552 1.00 49.84 262 ASP A C 1
ATOM 2103 O O . ASP A 1 262 ? 18.742 -41.671 33.149 1.00 49.84 262 ASP A O 1
ATOM 2107 N N . ASP A 1 263 ? 20.741 -40.963 33.661 1.00 53.38 263 ASP A N 1
ATOM 2108 C CA . ASP A 1 263 ? 22.060 -40.768 33.012 1.00 53.38 263 ASP A CA 1
ATOM 2109 C C . ASP A 1 263 ? 21.973 -40.701 31.476 1.00 53.38 263 ASP A C 1
ATOM 2111 O O . ASP A 1 263 ? 21.659 -41.705 30.856 1.00 53.38 263 ASP A O 1
ATOM 2115 N N . ASP A 1 264 ? 22.212 -39.504 30.919 1.00 54.78 264 ASP A N 1
ATOM 2116 C CA . ASP A 1 264 ? 22.844 -39.184 29.616 1.00 54.78 264 ASP A CA 1
ATOM 2117 C C . ASP A 1 264 ? 22.699 -37.649 29.424 1.00 54.78 264 ASP A C 1
ATOM 2119 O O . ASP A 1 264 ? 21.588 -37.117 29.392 1.00 54.78 264 ASP A O 1
ATOM 2123 N N . ASP A 1 265 ? 23.736 -36.857 29.719 1.00 53.53 265 ASP A N 1
ATOM 2124 C CA . ASP A 1 265 ? 24.773 -36.392 28.776 1.00 53.53 265 ASP A CA 1
ATOM 2125 C C . ASP A 1 265 ? 24.186 -35.608 27.594 1.00 53.53 265 ASP A C 1
ATOM 2127 O O . ASP A 1 265 ? 23.728 -36.200 26.629 1.00 53.53 265 ASP A O 1
ATOM 2131 N N . ASP A 1 266 ? 24.242 -34.273 27.673 1.00 55.88 266 ASP A N 1
ATOM 2132 C CA . ASP A 1 266 ? 24.535 -33.431 26.509 1.00 55.88 266 ASP A CA 1
ATOM 2133 C C . ASP A 1 266 ? 25.042 -32.051 26.973 1.00 55.88 266 ASP A C 1
ATOM 2135 O O . ASP A 1 266 ? 24.351 -31.259 27.626 1.00 55.88 266 ASP A O 1
ATOM 2139 N N . ASP A 1 267 ? 26.317 -31.815 26.664 1.00 57.16 267 ASP A N 1
ATOM 2140 C CA . ASP A 1 267 ? 27.039 -30.551 26.741 1.00 57.16 267 ASP A CA 1
ATOM 2141 C C . ASP A 1 267 ? 26.391 -29.509 25.814 1.00 57.16 267 ASP A C 1
ATOM 2143 O O . ASP A 1 267 ? 26.680 -29.473 24.617 1.00 57.16 267 ASP A O 1
ATOM 2147 N N . ASP A 1 268 ? 25.579 -28.605 26.366 1.00 58.19 268 ASP A N 1
ATOM 2148 C CA . ASP A 1 268 ? 25.126 -27.417 25.636 1.00 58.19 268 ASP A CA 1
ATOM 2149 C C . ASP A 1 268 ? 25.911 -26.169 26.102 1.00 58.19 268 ASP A C 1
ATOM 2151 O O . ASP A 1 268 ? 25.899 -25.822 27.294 1.00 58.19 268 ASP A O 1
ATOM 2155 N N . PRO A 1 269 ? 26.648 -25.479 25.208 1.00 62.59 269 PRO A N 1
ATOM 2156 C CA . PRO A 1 269 ? 27.485 -24.351 25.581 1.00 62.59 269 PRO A CA 1
ATOM 2157 C C . PRO A 1 269 ? 26.643 -23.165 26.058 1.00 62.59 269 PRO A C 1
ATOM 2159 O O . PRO A 1 269 ? 25.800 -22.619 25.349 1.00 62.59 269 PRO A O 1
ATOM 2162 N N . VAL A 1 270 ? 26.953 -22.717 27.275 1.00 51.31 270 VAL A N 1
ATOM 2163 C CA . VAL A 1 270 ? 26.408 -21.520 27.922 1.00 51.31 270 VAL A CA 1
ATOM 2164 C C . VAL A 1 270 ? 26.645 -20.288 27.042 1.00 51.31 270 VAL A C 1
ATOM 2166 O O . VAL A 1 270 ? 27.709 -19.665 27.080 1.00 51.31 270 VAL A O 1
ATOM 2169 N N . TYR A 1 271 ? 25.629 -19.905 26.272 1.00 56.66 271 TYR A N 1
ATOM 2170 C CA . TYR A 1 271 ? 25.581 -18.612 25.604 1.00 56.66 271 TYR A CA 1
ATOM 2171 C C . TYR A 1 271 ? 25.351 -17.534 26.669 1.00 56.66 271 TYR A C 1
ATOM 2173 O O . TYR A 1 271 ? 24.293 -17.460 27.293 1.00 56.66 271 TYR A O 1
ATOM 2181 N N . LEU A 1 272 ? 26.370 -16.713 26.923 1.00 60.56 272 LEU A N 1
ATOM 2182 C CA . LEU A 1 272 ? 26.267 -15.557 27.810 1.00 60.56 272 LEU A CA 1
ATOM 2183 C C . LEU A 1 272 ? 25.397 -14.478 27.141 1.00 60.56 272 LEU A C 1
ATOM 2185 O O . LEU A 1 272 ? 25.795 -13.958 26.096 1.00 60.56 272 LEU A O 1
ATOM 2189 N N . PRO A 1 273 ? 24.257 -14.069 27.728 1.00 51.00 273 PRO A N 1
ATOM 2190 C CA . PRO A 1 273 ? 23.510 -12.932 27.216 1.00 51.00 273 PRO A CA 1
ATOM 2191 C C . PRO A 1 273 ? 24.252 -11.643 27.579 1.00 51.00 273 PRO A C 1
ATOM 2193 O O . PRO A 1 273 ? 24.269 -11.193 28.730 1.00 51.00 273 PRO A O 1
ATOM 2196 N N . GLU A 1 274 ? 24.904 -11.043 26.587 1.00 51.00 274 GLU A N 1
ATOM 2197 C CA . GLU A 1 274 ? 25.518 -9.735 26.739 1.00 51.00 274 GLU A CA 1
ATOM 2198 C C . GLU A 1 274 ? 24.452 -8.610 26.794 1.00 51.00 274 GLU A C 1
ATOM 2200 O O . GLU A 1 274 ? 23.491 -8.582 26.032 1.00 51.00 274 GLU A O 1
ATOM 2205 N N . LYS A 1 275 ? 24.742 -7.596 27.627 1.00 48.31 275 LYS A N 1
ATOM 2206 C CA . LYS A 1 275 ? 24.268 -6.186 27.581 1.00 48.31 275 LYS A CA 1
ATOM 2207 C C . LYS A 1 275 ? 22.770 -5.967 27.826 1.00 48.31 275 LYS A C 1
ATOM 2209 O O . LYS A 1 275 ? 21.991 -5.607 26.952 1.00 48.31 275 LYS A O 1
ATOM 2214 N N . SER A 1 276 ? 22.411 -6.010 29.108 1.00 48.06 276 SER A N 1
ATOM 2215 C CA . SER A 1 276 ? 21.189 -5.401 29.635 1.00 48.06 276 SER A CA 1
ATOM 2216 C C . SER A 1 276 ? 21.159 -3.894 29.323 1.00 48.06 276 SER A C 1
ATOM 2218 O O . SER A 1 276 ? 21.820 -3.079 29.977 1.00 48.06 276 SER A O 1
ATOM 2220 N N . THR A 1 277 ? 20.400 -3.515 28.296 1.00 53.16 277 THR A N 1
ATOM 2221 C CA . THR A 1 277 ? 20.133 -2.117 27.957 1.00 53.16 277 THR A CA 1
ATOM 2222 C C . THR A 1 277 ? 19.302 -1.509 29.082 1.00 53.16 277 THR A C 1
ATOM 2224 O O . THR A 1 277 ? 18.151 -1.878 29.309 1.00 53.16 277 THR A O 1
ATOM 2227 N N . LYS A 1 278 ? 19.926 -0.592 29.831 1.00 57.16 278 LYS A N 1
ATOM 2228 C CA . LYS A 1 278 ? 19.330 0.223 30.899 1.00 57.16 278 LYS A CA 1
ATOM 2229 C C . LYS A 1 278 ? 17.909 0.652 30.527 1.00 57.16 278 LYS A C 1
ATOM 2231 O O . LYS A 1 278 ? 17.723 1.588 29.752 1.00 57.16 278 LYS A O 1
ATOM 2236 N N . ARG A 1 279 ? 16.911 0.008 31.146 1.00 57.06 279 ARG A N 1
ATOM 2237 C CA . ARG A 1 279 ? 15.518 0.466 31.151 1.00 57.06 279 ARG A CA 1
ATOM 2238 C C . ARG A 1 279 ? 15.510 1.872 31.736 1.00 57.06 279 ARG A C 1
ATOM 2240 O O . ARG A 1 279 ? 15.695 2.073 32.938 1.00 57.06 279 ARG A O 1
ATOM 2247 N N . ARG A 1 280 ? 15.364 2.853 30.853 1.00 61.38 280 ARG A N 1
ATOM 2248 C CA . ARG A 1 280 ? 15.205 4.260 31.192 1.00 61.38 280 ARG A CA 1
ATOM 2249 C C . ARG A 1 280 ? 13.905 4.354 31.991 1.00 61.38 280 ARG A C 1
ATOM 2251 O O . ARG A 1 280 ? 12.826 4.173 31.438 1.00 61.38 280 ARG A O 1
ATOM 2258 N N . ARG A 1 281 ? 14.021 4.514 33.314 1.00 68.31 281 ARG A N 1
ATOM 2259 C CA . ARG A 1 281 ? 12.880 4.767 34.200 1.00 68.31 281 ARG A CA 1
ATOM 2260 C C . ARG A 1 281 ? 12.119 5.957 33.617 1.00 68.31 281 ARG A C 1
ATOM 2262 O O . ARG A 1 281 ? 12.672 7.048 33.553 1.00 68.31 281 ARG A O 1
ATOM 2269 N N . LEU A 1 282 ? 10.899 5.714 33.144 1.00 60.03 282 LEU A N 1
ATOM 2270 C CA . LEU A 1 282 ? 9.947 6.770 32.828 1.00 60.03 282 LEU A CA 1
ATOM 2271 C C . LEU A 1 282 ? 9.721 7.557 34.119 1.00 60.03 282 LEU A C 1
ATOM 2273 O O . LEU A 1 282 ? 9.298 6.989 35.131 1.00 60.03 282 LEU A O 1
ATOM 2277 N N . ASP A 1 283 ? 10.095 8.835 34.095 1.00 61.12 283 ASP A N 1
ATOM 2278 C CA . ASP A 1 283 ? 9.868 9.755 35.199 1.00 61.12 283 ASP A CA 1
ATOM 2279 C C . ASP A 1 283 ? 8.372 9.786 35.521 1.00 61.12 283 ASP A C 1
ATOM 2281 O O . ASP A 1 283 ? 7.522 10.061 34.677 1.00 61.12 283 ASP A O 1
ATOM 2285 N N . ARG A 1 284 ? 8.050 9.455 36.771 1.00 59.78 284 ARG A N 1
ATOM 2286 C CA . ARG A 1 284 ? 6.685 9.272 37.287 1.00 59.78 284 ARG A CA 1
ATOM 2287 C C . ARG A 1 284 ? 5.955 10.596 37.563 1.00 59.78 284 ARG A C 1
ATOM 2289 O O . ARG A 1 284 ? 4.977 10.607 38.299 1.00 59.78 284 ARG A O 1
ATOM 2296 N N . THR A 1 285 ? 6.441 11.704 37.010 1.00 63.31 285 THR A N 1
ATOM 2297 C CA . THR A 1 285 ? 5.926 13.066 37.220 1.00 63.31 285 THR A CA 1
ATOM 2298 C C . THR A 1 285 ? 4.966 13.538 36.127 1.00 63.31 285 THR A C 1
ATOM 2300 O O . THR A 1 285 ? 4.590 14.706 36.120 1.00 63.31 285 THR A O 1
ATOM 2303 N N . ALA A 1 286 ? 4.534 12.659 35.218 1.00 62.47 286 ALA A N 1
ATOM 2304 C CA . ALA A 1 286 ? 3.443 12.965 34.299 1.00 62.47 286 ALA A CA 1
ATOM 2305 C C . ALA A 1 286 ? 2.107 13.005 35.073 1.00 62.47 286 ALA A C 1
ATOM 2307 O O . ALA A 1 286 ? 1.434 11.986 35.224 1.00 62.47 286 ALA A O 1
ATOM 2308 N N . GLU A 1 287 ? 1.759 14.178 35.614 1.00 71.00 287 GLU A N 1
ATOM 2309 C CA . GLU A 1 287 ? 0.421 14.479 36.135 1.00 71.00 287 GLU A CA 1
ATOM 2310 C C . GLU A 1 287 ? -0.609 14.295 35.013 1.00 71.00 287 GLU A C 1
ATOM 2312 O O . GLU A 1 287 ? -0.547 14.945 33.970 1.00 71.00 287 GLU A O 1
ATOM 2317 N N . ILE A 1 288 ? -1.555 13.384 35.230 1.00 74.81 288 ILE A N 1
ATOM 2318 C CA . ILE A 1 288 ? -2.698 13.172 34.345 1.00 74.81 288 ILE A CA 1
ATOM 2319 C C . ILE A 1 288 ? -3.678 14.331 34.595 1.00 74.81 288 ILE A C 1
ATOM 2321 O O . ILE A 1 288 ? -4.105 14.503 35.739 1.00 74.81 288 ILE A O 1
ATOM 2325 N N . PRO A 1 289 ? -4.040 15.140 33.582 1.00 78.38 289 PRO A N 1
ATOM 2326 C CA . PRO A 1 289 ? -5.012 16.212 33.757 1.00 78.38 289 PRO A CA 1
ATOM 2327 C C . PRO A 1 289 ? -6.389 15.636 34.108 1.00 78.38 289 PRO A C 1
ATOM 2329 O O . PRO A 1 289 ? -6.872 14.710 33.456 1.00 78.38 289 PRO A O 1
ATOM 2332 N N . SER A 1 290 ? -7.017 16.186 35.149 1.00 67.12 290 SER A N 1
ATOM 2333 C CA . SER A 1 290 ? -8.358 15.787 35.580 1.00 67.12 290 SER A CA 1
ATOM 2334 C C . SER A 1 290 ? -9.410 16.065 34.497 1.00 67.12 290 SER A C 1
ATOM 2336 O O . SER A 1 290 ? -9.312 17.083 33.803 1.00 67.12 290 SER A O 1
ATOM 2338 N N . PRO A 1 291 ? -10.435 15.204 34.366 1.00 65.38 291 PRO A N 1
ATOM 2339 C CA . PRO A 1 291 ? -11.532 15.425 33.433 1.00 65.38 291 PRO A CA 1
ATOM 2340 C C . PRO A 1 291 ? -12.373 16.656 33.834 1.00 65.38 291 PRO A C 1
ATOM 2342 O O . PRO A 1 291 ? -12.510 16.928 35.030 1.00 65.38 291 PRO A O 1
ATOM 2345 N N . PRO A 1 292 ? -12.914 17.407 32.855 1.00 76.25 292 PRO A N 1
ATOM 2346 C CA . PRO A 1 292 ? -13.793 18.547 33.108 1.00 76.25 292 PRO A CA 1
ATOM 2347 C C . PRO A 1 292 ? -15.150 18.109 33.684 1.00 76.25 292 PRO A C 1
ATOM 2349 O O . PRO A 1 292 ? -15.625 17.012 33.389 1.00 76.25 292 PRO A O 1
ATOM 2352 N N . GLU A 1 293 ? -15.737 18.987 34.502 1.00 53.84 293 GLU A N 1
ATOM 2353 C CA . GLU A 1 293 ? -17.047 18.846 35.163 1.00 53.84 293 GLU A CA 1
ATOM 2354 C C . GLU A 1 293 ? -18.217 19.210 34.233 1.00 53.84 293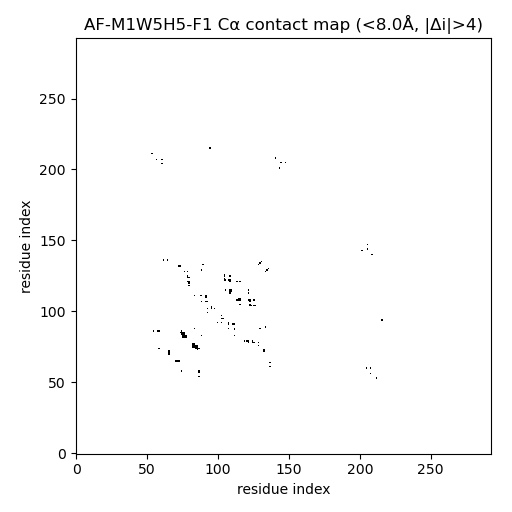 GLU A C 1
ATOM 2356 O O . GLU A 1 293 ? -18.069 20.180 33.449 1.00 53.84 293 GLU A O 1
#

Secondary structure (DSSP, 8-state):
--------------------------------------S-TTSTTHHHHHHHHHHHHHHHHHHHHHHHHT----SS-EETTEE--HHHHHHHHHHT-S-TTT--HHHHHHHTT--TTT-TTHHHHHHHHHHHHTHHHHHHHHHHHHHHHHHHSS----------------TTSSTTTGGGTTTS------HHHHHHHHHHHHHHHHHHHHHHHHHHHHHHHHHHHHHHHHHHHHHHHHHHHHGGGS---PPP-------------------------------TT-PPPPPP-

Radius of gyration: 35.14 Å; Cα contacts (8 Å, |Δi|>4): 79; chains: 1; bounding box: 50×102×108 Å

InterPro domains:
  IPR001606 ARID DNA-binding domain [PF01388] (55-137)
  IPR001606 ARID DNA-binding domain [PS51011] (52-142)
  IPR001606 ARID DNA-binding domain [SM00501] (53-143)
  IPR036431 ARID DNA-binding domain superfamily [G3DSA:1.10.150.60] (35-148)
  IPR036431 ARID DNA-binding domain superfamily [SSF46774] (47-137)